Protein AF-A0A831LZK9-F1 (afdb_monomer)

Secondary structure (DSSP, 8-state):
---PPPPHHHHHHHHHHHHHHHHHHHHHHHHHHH-SS-TTTHHHIIIIIHHHHHHHHHHHHH--TTHHHHHHHHIIIIIHHHTT-TTHHHHHHHHHHHHHHHHHHHGGGGGSHHHHHHHHHHHHHHHHHHIIIIIHHHTT----HHHHHHHHHHHHHHHHHHHHHHHHHHHHHHHHHH-

Solvent-accessible surface area (backbone atoms only — not comparable to full-atom values): 9039 Å² total; per-residue (Å²): 132,85,82,75,79,84,49,74,67,48,54,51,52,40,49,53,41,22,52,52,44,27,56,52,47,46,53,27,52,54,50,54,78,67,45,86,82,38,92,75,58,48,62,42,48,45,68,30,24,54,52,30,23,45,52,30,16,43,42,44,37,65,68,53,77,51,47,39,33,55,30,23,46,45,32,20,73,49,31,25,47,77,62,75,40,50,65,48,29,62,41,25,50,52,46,7,51,52,48,26,48,43,38,66,74,46,43,81,45,30,80,36,74,68,34,31,33,54,48,19,40,54,45,25,48,51,52,51,46,33,43,59,72,43,40,31,48,77,70,73,47,84,78,62,70,65,57,56,64,62,44,46,63,54,36,26,64,36,13,31,58,14,21,54,51,7,37,54,52,6,46,52,54,36,53,65,75,74,108

Nearest PDB structures (foldseek):
  6w2v-assembly1_A  TM=3.067E-01  e=6.466E-01  synthetic construct
  8qae-assembly1_A  TM=2.324E-01  e=2.582E+00  synthetic construct

Mean predicted aligned error: 5.09 Å

Radius of gyration: 15.69 Å; Cα contacts (8 Å, |Δi|>4): 247; chains: 1; bounding box: 45×26×50 Å

Structure (mmCIF, N/CA/C/O backbone):
data_AF-A0A831LZK9-F1
#
_entry.id   AF-A0A831LZK9-F1
#
loop_
_atom_site.group_PDB
_atom_site.id
_atom_site.type_symbol
_atom_site.label_atom_id
_atom_site.label_alt_id
_atom_site.label_comp_id
_atom_site.label_asym_id
_atom_site.label_entity_id
_atom_site.label_seq_id
_atom_site.pdbx_PDB_ins_code
_atom_site.Cartn_x
_atom_site.Cartn_y
_atom_site.Cartn_z
_atom_site.occupancy
_atom_site.B_iso_or_equiv
_atom_site.auth_seq_id
_atom_site.auth_comp_id
_atom_site.auth_asym_id
_atom_site.auth_atom_id
_atom_site.pdbx_PDB_model_num
ATOM 1 N N . MET A 1 1 ? -23.034 5.393 4.121 1.00 53.03 1 MET A N 1
ATOM 2 C CA . MET A 1 1 ? -22.284 5.357 5.398 1.00 53.03 1 MET A CA 1
ATOM 3 C C . MET A 1 1 ? -21.962 6.796 5.771 1.00 53.03 1 MET A C 1
ATOM 5 O O . MET A 1 1 ? -21.343 7.460 4.954 1.00 53.03 1 MET A O 1
ATOM 9 N N . ARG A 1 2 ? -22.428 7.321 6.916 1.00 50.56 2 ARG A N 1
ATOM 10 C CA . ARG A 1 2 ? -21.969 8.642 7.390 1.00 50.56 2 ARG A CA 1
ATOM 11 C C . ARG A 1 2 ? -20.490 8.505 7.761 1.00 50.56 2 ARG A C 1
ATOM 13 O O . ARG A 1 2 ? -20.160 7.616 8.543 1.00 50.56 2 ARG A O 1
ATOM 20 N N . SER A 1 3 ? -19.614 9.317 7.170 1.00 59.78 3 SER A N 1
ATOM 21 C CA . SER A 1 3 ? -18.196 9.342 7.530 1.00 59.78 3 SER A CA 1
ATOM 22 C C . SER A 1 3 ? -18.076 9.839 8.966 1.00 59.78 3 SER A C 1
ATOM 24 O O . SER A 1 3 ? -18.358 11.002 9.252 1.00 59.78 3 SER A O 1
ATOM 26 N N . THR A 1 4 ? -17.706 8.958 9.891 1.00 75.75 4 THR A N 1
ATOM 27 C CA . THR A 1 4 ? -17.320 9.391 11.235 1.00 75.75 4 THR A CA 1
ATOM 28 C C . THR A 1 4 ? -16.063 10.249 11.117 1.00 75.75 4 THR A C 1
ATOM 30 O O . THR A 1 4 ? -15.129 9.802 10.442 1.00 75.75 4 THR A O 1
ATOM 33 N N . PRO A 1 5 ? -16.003 11.429 11.755 1.00 86.38 5 PRO A N 1
ATOM 34 C CA . PRO A 1 5 ? -14.810 12.262 11.709 1.00 86.38 5 PRO A CA 1
ATOM 35 C C . PRO A 1 5 ? -13.596 11.512 12.276 1.00 86.38 5 PRO A C 1
ATOM 37 O O . PRO A 1 5 ? -13.729 10.598 13.103 1.00 86.38 5 PRO A O 1
ATOM 40 N N . PHE A 1 6 ? -12.409 11.882 11.800 1.00 91.75 6 PHE A N 1
ATOM 41 C CA . PHE A 1 6 ? -11.151 11.411 12.372 1.00 91.75 6 PHE A CA 1
ATOM 42 C C . PHE A 1 6 ? -10.984 11.963 13.788 1.00 91.75 6 PHE A C 1
ATOM 44 O O . PHE A 1 6 ? -11.252 13.136 14.041 1.00 91.75 6 PHE A O 1
ATOM 51 N N . THR A 1 7 ? -10.558 11.105 14.708 1.00 92.75 7 THR A N 1
ATOM 52 C CA . THR A 1 7 ? -10.132 11.508 16.050 1.00 92.75 7 THR A CA 1
ATOM 53 C C . THR A 1 7 ? -8.639 11.827 16.039 1.00 92.75 7 THR A C 1
ATOM 55 O O . THR A 1 7 ? -7.912 11.418 15.132 1.00 92.75 7 THR A O 1
ATOM 58 N N . THR A 1 8 ? -8.151 12.503 17.079 1.00 91.81 8 THR A N 1
ATOM 59 C CA . THR A 1 8 ? -6.711 12.725 17.272 1.00 91.81 8 THR A CA 1
ATOM 60 C C . THR A 1 8 ? -5.934 11.406 17.273 1.00 91.81 8 THR A C 1
ATOM 62 O O . THR A 1 8 ? -4.890 11.309 16.634 1.00 91.81 8 THR A O 1
ATOM 65 N N . THR A 1 9 ? -6.473 10.368 17.921 1.00 90.88 9 THR A N 1
ATOM 66 C CA . THR A 1 9 ? -5.867 9.031 17.954 1.00 90.88 9 THR A CA 1
ATOM 67 C C . THR A 1 9 ? -5.720 8.443 16.556 1.00 90.88 9 THR A C 1
ATOM 69 O O . THR A 1 9 ? -4.663 7.908 16.236 1.00 90.88 9 THR A O 1
ATOM 72 N N . ASP A 1 10 ? -6.730 8.587 15.694 1.00 92.94 10 ASP A N 1
ATOM 73 C CA . ASP A 1 10 ? -6.635 8.084 14.322 1.00 92.94 10 ASP A CA 1
ATOM 74 C C . ASP A 1 10 ? -5.498 8.765 13.554 1.00 92.94 10 ASP A C 1
ATOM 76 O O . ASP A 1 10 ? -4.726 8.094 12.874 1.00 92.94 10 ASP A O 1
ATOM 80 N N . ILE A 1 11 ? -5.370 10.089 13.681 1.00 92.50 11 ILE A N 1
ATOM 81 C CA . ILE A 1 11 ? -4.314 10.856 13.008 1.00 92.50 11 ILE A CA 1
ATOM 82 C C . ILE A 1 11 ? -2.928 10.442 13.511 1.00 92.50 11 ILE A C 1
ATOM 84 O O . ILE A 1 11 ? -2.013 10.267 12.701 1.00 92.50 11 ILE A O 1
ATOM 88 N N . ILE A 1 12 ? -2.772 10.227 14.821 1.00 91.69 12 ILE A N 1
ATOM 89 C CA . ILE A 1 12 ? -1.521 9.728 15.412 1.00 91.69 12 ILE A CA 1
ATOM 90 C C . ILE A 1 12 ? -1.183 8.347 14.845 1.00 91.69 12 ILE A C 1
ATOM 92 O O . ILE A 1 12 ? -0.070 8.139 14.366 1.00 91.69 12 ILE A O 1
ATOM 96 N N . VAL A 1 13 ? -2.146 7.421 14.827 1.00 93.50 13 VAL A N 1
ATOM 97 C CA . VAL A 1 13 ? -1.947 6.059 14.310 1.00 93.50 13 VAL A CA 1
ATOM 98 C C . VAL A 1 13 ? -1.562 6.083 12.832 1.00 93.50 13 VAL A C 1
ATOM 100 O O . VAL A 1 13 ? -0.598 5.425 12.441 1.00 93.50 13 VAL A O 1
ATOM 103 N N . ILE A 1 14 ? -2.262 6.874 12.012 1.00 94.06 14 ILE A N 1
ATOM 104 C CA . ILE A 1 14 ? -1.927 7.039 10.591 1.00 94.06 14 ILE A CA 1
ATOM 105 C C . ILE A 1 14 ? -0.501 7.571 10.439 1.00 94.06 14 ILE A C 1
ATOM 107 O O . ILE A 1 14 ? 0.260 7.051 9.625 1.00 94.06 14 ILE A O 1
ATOM 111 N N . SER A 1 15 ? -0.117 8.557 11.251 1.00 90.06 15 SER A N 1
ATOM 112 C CA . SER A 1 15 ? 1.225 9.145 11.221 1.00 90.06 15 SER A CA 1
ATOM 113 C C . SER A 1 15 ? 2.309 8.145 11.634 1.00 90.06 15 SER A C 1
ATOM 115 O O . SER A 1 15 ? 3.363 8.106 11.003 1.00 90.06 15 SER A O 1
ATOM 117 N N . MET A 1 16 ? 2.048 7.289 12.630 1.00 90.12 16 MET A N 1
ATOM 118 C CA . MET A 1 16 ? 2.966 6.220 13.052 1.00 90.12 16 MET A CA 1
ATOM 119 C C . MET A 1 16 ? 3.153 5.150 11.972 1.00 90.12 16 MET A C 1
ATOM 121 O O . MET A 1 16 ? 4.271 4.707 11.717 1.00 90.12 16 MET A O 1
ATOM 125 N N . PHE A 1 17 ? 2.078 4.740 11.294 1.00 90.56 17 PHE A N 1
ATOM 126 C CA . PHE A 1 17 ? 2.214 3.854 10.134 1.00 90.56 17 PHE A CA 1
ATOM 127 C C . PHE A 1 17 ? 2.930 4.555 8.974 1.00 90.56 17 PHE A C 1
ATOM 129 O O . PHE A 1 17 ? 3.720 3.922 8.277 1.00 90.56 17 PHE A O 1
ATOM 136 N N . GLY A 1 18 ? 2.703 5.858 8.794 1.00 84.19 18 GLY A N 1
ATOM 137 C CA . GLY A 1 18 ? 3.411 6.684 7.819 1.00 84.19 18 GLY A CA 1
ATOM 138 C C . GLY A 1 18 ? 4.916 6.704 8.063 1.00 84.19 18 GLY A C 1
ATOM 139 O O . GLY A 1 18 ? 5.679 6.441 7.135 1.00 84.19 18 GLY A O 1
ATOM 140 N N . SER A 1 19 ? 5.350 6.929 9.305 1.00 81.75 19 SER A N 1
ATOM 141 C CA . SER A 1 19 ? 6.771 6.912 9.669 1.00 81.75 19 SER A CA 1
ATOM 142 C C . SER A 1 19 ? 7.396 5.524 9.529 1.00 81.75 19 SER A C 1
ATOM 144 O O . SER A 1 19 ? 8.502 5.402 9.003 1.00 81.75 19 SER A O 1
ATOM 146 N N . LEU A 1 20 ? 6.673 4.462 9.891 1.00 82.06 20 LEU A N 1
ATOM 147 C CA . LEU A 1 20 ? 7.124 3.090 9.656 1.00 82.06 20 LEU A CA 1
ATOM 148 C C . LEU A 1 20 ? 7.262 2.786 8.154 1.00 82.06 20 LEU A C 1
ATOM 150 O O . LEU A 1 20 ? 8.209 2.119 7.741 1.00 82.06 20 LEU A O 1
ATOM 154 N N . GLY A 1 21 ? 6.369 3.341 7.332 1.00 75.12 21 GLY A N 1
ATOM 155 C CA . GLY A 1 21 ? 6.468 3.316 5.874 1.00 75.12 21 GLY A CA 1
ATOM 156 C C . GLY A 1 21 ? 7.716 4.026 5.338 1.00 75.12 21 GLY A C 1
ATOM 157 O O . GLY A 1 21 ? 8.327 3.520 4.399 1.00 75.12 21 GLY A O 1
ATOM 158 N N . ILE A 1 22 ? 8.141 5.140 5.954 1.00 72.81 22 ILE A N 1
ATOM 159 C CA . ILE A 1 22 ? 9.404 5.826 5.614 1.00 72.81 22 ILE A CA 1
ATOM 160 C C . ILE A 1 22 ? 10.593 4.896 5.859 1.00 72.81 22 ILE A C 1
ATOM 162 O O . ILE A 1 22 ? 11.389 4.662 4.951 1.00 72.81 22 ILE A O 1
ATOM 166 N N . VAL A 1 23 ? 10.689 4.325 7.064 1.00 75.38 23 VAL A N 1
ATOM 167 C CA . VAL A 1 23 ? 11.799 3.435 7.446 1.00 75.38 23 VAL A CA 1
ATOM 168 C C . VAL A 1 23 ? 11.854 2.213 6.530 1.00 75.38 23 VAL A C 1
ATOM 170 O O . VAL A 1 23 ? 12.915 1.864 6.009 1.00 75.38 23 VAL A O 1
ATOM 173 N N . ALA A 1 24 ? 10.698 1.598 6.277 1.00 71.31 24 ALA A N 1
ATOM 174 C CA . ALA A 1 24 ? 10.577 0.463 5.376 1.00 71.31 24 ALA A CA 1
ATOM 175 C C . ALA A 1 24 ? 10.969 0.811 3.929 1.00 71.31 24 ALA A C 1
ATOM 177 O O . ALA A 1 24 ? 11.647 0.020 3.278 1.00 71.31 24 ALA A O 1
ATOM 178 N N . GLY A 1 25 ? 10.591 1.996 3.439 1.00 67.31 25 GLY A N 1
ATOM 179 C CA . GLY A 1 25 ? 10.958 2.477 2.105 1.00 67.31 25 GLY A CA 1
ATOM 180 C C . GLY A 1 25 ? 12.457 2.743 1.954 1.00 67.31 25 GLY A C 1
ATOM 181 O O . GLY A 1 25 ? 13.048 2.354 0.949 1.00 67.31 25 GLY A O 1
ATOM 182 N N . MET A 1 26 ? 13.098 3.330 2.970 1.00 70.44 26 MET A N 1
ATOM 183 C CA . MET A 1 26 ? 14.550 3.552 2.975 1.00 70.44 26 MET A CA 1
ATOM 184 C C . MET A 1 26 ? 15.328 2.232 2.979 1.00 70.44 26 MET A C 1
ATOM 186 O O . MET A 1 26 ? 16.234 2.052 2.166 1.00 70.44 26 MET A O 1
ATOM 190 N N . LEU A 1 27 ? 14.942 1.286 3.843 1.00 70.12 27 LEU A N 1
ATOM 191 C CA . LEU A 1 27 ? 15.490 -0.077 3.836 1.00 70.12 27 LEU A CA 1
ATOM 192 C C . LEU A 1 27 ? 15.267 -0.750 2.479 1.00 70.12 27 LEU A C 1
ATOM 194 O O . LEU A 1 27 ? 16.176 -1.385 1.951 1.00 70.12 27 LEU A O 1
ATOM 198 N N . GLY A 1 28 ? 14.083 -0.556 1.894 1.00 66.56 28 GLY A N 1
ATOM 199 C CA . GLY A 1 28 ? 13.729 -1.026 0.562 1.00 66.56 28 GLY A CA 1
ATOM 200 C C . GLY A 1 28 ? 14.713 -0.558 -0.507 1.00 66.56 28 GLY A C 1
ATOM 201 O O . GLY A 1 28 ? 15.273 -1.378 -1.228 1.00 66.56 28 GLY A O 1
ATOM 202 N N . ASN A 1 29 ? 14.985 0.746 -0.564 1.00 66.44 29 ASN A N 1
ATOM 203 C CA . ASN A 1 29 ? 15.915 1.320 -1.538 1.00 66.44 29 ASN A CA 1
ATOM 204 C C . ASN A 1 29 ? 17.366 0.868 -1.318 1.00 66.44 29 ASN A C 1
ATOM 206 O O . ASN A 1 29 ? 18.065 0.599 -2.294 1.00 66.44 29 ASN A O 1
ATOM 210 N N . ILE A 1 30 ? 17.809 0.723 -0.064 1.00 67.44 30 ILE A N 1
ATOM 211 C CA . ILE A 1 30 ? 19.146 0.190 0.252 1.00 67.44 30 ILE A CA 1
ATOM 212 C C . ILE A 1 30 ? 19.274 -1.253 -0.249 1.00 67.44 30 ILE A C 1
ATOM 214 O O . ILE A 1 30 ? 20.244 -1.597 -0.924 1.00 67.44 30 ILE A O 1
ATOM 218 N N . LEU A 1 31 ? 18.276 -2.093 0.039 1.00 65.62 31 LEU A N 1
ATOM 219 C CA . LEU A 1 31 ? 18.253 -3.485 -0.408 1.00 65.62 31 LEU A CA 1
ATOM 220 C C . LEU A 1 31 ? 18.126 -3.593 -1.931 1.00 65.62 31 LEU A C 1
ATOM 222 O O . LEU A 1 31 ? 18.750 -4.472 -2.519 1.00 65.62 31 LEU A O 1
ATOM 226 N N . HIS A 1 32 ? 17.381 -2.690 -2.576 1.00 63.25 32 HIS A N 1
ATOM 227 C CA . HIS A 1 32 ? 17.279 -2.630 -4.033 1.00 63.25 32 HIS A CA 1
ATOM 228 C C . HIS A 1 32 ? 18.638 -2.310 -4.667 1.00 63.25 32 HIS A C 1
ATOM 230 O O . HIS A 1 32 ? 19.091 -3.057 -5.534 1.00 63.25 32 HIS A O 1
ATOM 236 N N . GLY A 1 33 ? 19.328 -1.278 -4.166 1.00 61.16 33 GLY A N 1
ATOM 237 C CA . GLY A 1 33 ? 20.671 -0.901 -4.618 1.00 61.16 33 GLY A CA 1
ATOM 238 C C . GLY A 1 33 ? 21.739 -1.969 -4.354 1.00 61.16 33 GLY A C 1
ATOM 239 O O . GLY A 1 33 ? 22.709 -2.058 -5.100 1.00 61.16 33 GLY A O 1
ATOM 240 N N . ALA A 1 34 ? 21.544 -2.817 -3.339 1.00 58.50 34 ALA A N 1
ATOM 241 C CA . ALA A 1 34 ? 22.410 -3.963 -3.049 1.00 58.50 34 ALA A CA 1
ATOM 242 C C . ALA A 1 34 ? 22.038 -5.235 -3.840 1.00 58.50 34 ALA A C 1
ATOM 244 O O . ALA A 1 34 ? 22.825 -6.183 -3.911 1.00 58.50 34 ALA A O 1
ATOM 245 N N . SER A 1 35 ? 20.841 -5.292 -4.435 1.00 53.16 35 SER A N 1
ATOM 246 C CA . SER A 1 35 ? 20.324 -6.497 -5.086 1.00 53.16 35 SER A CA 1
ATOM 247 C C . SER A 1 35 ? 20.815 -6.649 -6.531 1.00 53.16 35 SER A C 1
ATOM 249 O O . SER A 1 35 ? 20.068 -6.497 -7.488 1.00 53.16 35 SER A O 1
ATOM 251 N N . MET A 1 36 ? 22.063 -7.091 -6.698 1.00 51.94 36 MET A N 1
ATOM 252 C CA . MET A 1 36 ? 22.520 -7.742 -7.945 1.00 51.94 36 MET A CA 1
ATOM 253 C C . MET A 1 36 ? 21.856 -9.123 -8.162 1.00 51.94 36 MET A C 1
ATOM 255 O O . MET A 1 36 ? 22.032 -9.749 -9.201 1.00 51.94 36 MET A O 1
ATOM 259 N N . ILE A 1 37 ? 21.122 -9.631 -7.162 1.00 46.38 37 ILE A N 1
ATOM 260 C CA . ILE A 1 37 ? 20.823 -11.063 -7.003 1.00 46.38 37 ILE A CA 1
ATOM 261 C C . ILE A 1 37 ? 19.409 -11.448 -7.468 1.00 46.38 37 ILE A C 1
ATOM 263 O O . ILE A 1 37 ? 19.167 -12.621 -7.740 1.00 46.38 37 ILE A O 1
ATOM 267 N N . VAL A 1 38 ? 18.464 -10.508 -7.625 1.00 48.03 38 VAL A N 1
ATOM 268 C CA . VAL A 1 38 ? 17.103 -10.864 -8.074 1.00 48.03 38 VAL A CA 1
ATOM 269 C C . VAL A 1 38 ? 16.465 -9.767 -8.945 1.00 48.03 38 VAL A C 1
ATOM 271 O O . VAL A 1 38 ? 15.531 -9.096 -8.499 1.00 48.03 38 VAL A O 1
ATOM 274 N N . PRO A 1 39 ? 16.926 -9.586 -10.199 1.00 51.03 39 PRO A N 1
ATOM 275 C CA . PRO A 1 39 ? 16.524 -8.47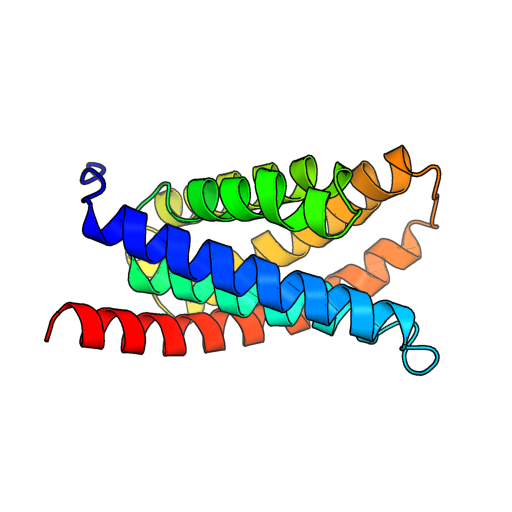4 -11.071 1.00 51.03 39 PRO A CA 1
ATOM 276 C C . PRO A 1 39 ? 15.020 -8.414 -11.385 1.00 51.03 39 PRO A C 1
ATOM 278 O O . PRO A 1 39 ? 14.528 -7.370 -11.797 1.00 51.03 39 PRO A O 1
ATOM 281 N N . PHE A 1 40 ? 14.275 -9.502 -11.154 1.00 54.62 40 PHE A N 1
ATOM 282 C CA . PHE A 1 40 ? 12.836 -9.561 -11.417 1.00 54.62 40 PHE A CA 1
ATOM 283 C C . PHE A 1 40 ? 11.965 -9.634 -10.157 1.00 54.62 40 PHE A C 1
ATOM 285 O O . PHE A 1 40 ? 10.948 -8.966 -10.117 1.00 54.62 40 PHE A O 1
ATOM 292 N N . ILE A 1 41 ? 12.328 -10.389 -9.111 1.00 56.75 41 ILE A N 1
ATOM 293 C CA . ILE A 1 41 ? 11.474 -10.563 -7.911 1.00 56.75 41 ILE A CA 1
ATOM 294 C C . ILE A 1 41 ? 11.780 -9.534 -6.810 1.00 56.75 41 ILE A C 1
ATOM 296 O O . ILE A 1 41 ? 10.869 -9.120 -6.091 1.00 56.75 41 ILE A O 1
ATOM 300 N N . GLY A 1 42 ? 13.034 -9.081 -6.695 1.00 57.66 42 GLY A N 1
ATOM 301 C CA . GLY A 1 42 ? 13.463 -8.115 -5.676 1.00 57.66 42 GLY A CA 1
ATOM 302 C C . GLY A 1 42 ? 12.616 -6.835 -5.653 1.00 57.66 42 GLY A C 1
ATOM 303 O O . GLY A 1 42 ? 12.100 -6.484 -4.590 1.00 57.66 42 GLY A O 1
ATOM 304 N N . PRO A 1 43 ? 12.364 -6.189 -6.808 1.00 67.06 43 PRO A N 1
ATOM 305 C CA . PRO A 1 43 ? 11.506 -5.009 -6.873 1.00 67.06 43 PRO A CA 1
ATOM 306 C C . PRO A 1 43 ? 10.080 -5.250 -6.349 1.00 67.06 43 PRO A C 1
ATOM 308 O O . PRO A 1 43 ? 9.540 -4.402 -5.644 1.00 67.06 43 PRO A O 1
ATOM 311 N N . PHE A 1 44 ? 9.470 -6.413 -6.606 1.00 65.69 44 PHE A N 1
ATOM 312 C CA . PHE A 1 44 ? 8.111 -6.707 -6.124 1.00 65.69 44 PHE A CA 1
ATOM 313 C C . PHE A 1 44 ? 8.053 -6.908 -4.605 1.00 65.69 44 PHE A C 1
ATOM 315 O O . PHE A 1 44 ? 7.113 -6.462 -3.946 1.00 65.69 44 PHE A O 1
ATOM 322 N N . VAL A 1 45 ? 9.069 -7.532 -4.008 1.00 64.06 45 VAL A N 1
ATOM 323 C CA . VAL A 1 45 ? 9.136 -7.678 -2.544 1.00 64.06 45 VAL A CA 1
ATOM 324 C C . VAL A 1 45 ? 9.294 -6.309 -1.874 1.00 64.06 45 VAL A C 1
ATOM 326 O O . VAL A 1 45 ? 8.588 -5.998 -0.912 1.00 64.06 45 VAL A O 1
ATOM 329 N N . LEU A 1 46 ? 10.181 -5.469 -2.406 1.00 71.19 46 LEU A N 1
ATOM 330 C CA . LEU A 1 46 ? 10.546 -4.195 -1.784 1.00 71.19 46 LEU A CA 1
ATOM 331 C C . LEU A 1 46 ? 9.496 -3.102 -2.010 1.00 71.19 46 LEU A C 1
ATOM 333 O O . LEU A 1 46 ? 9.248 -2.304 -1.108 1.00 71.19 46 LEU A O 1
ATOM 337 N N . HIS A 1 47 ? 8.838 -3.086 -3.171 1.00 74.44 47 HIS A N 1
ATOM 338 C CA . HIS A 1 47 ? 7.894 -2.024 -3.535 1.00 74.44 47 HIS A CA 1
ATOM 339 C C . HIS A 1 47 ? 6.420 -2.414 -3.387 1.00 74.44 47 HIS A C 1
ATOM 341 O O . HIS A 1 47 ? 5.564 -1.529 -3.382 1.00 74.44 47 HIS A O 1
ATOM 347 N N . THR A 1 48 ? 6.115 -3.701 -3.192 1.00 84.19 48 THR A N 1
ATOM 348 C CA . THR A 1 48 ? 4.725 -4.176 -3.084 1.00 84.19 48 THR A CA 1
ATOM 349 C C . THR A 1 48 ? 4.470 -4.927 -1.792 1.00 84.19 48 THR A C 1
ATOM 351 O O . THR A 1 48 ? 3.546 -4.572 -1.060 1.00 84.19 48 THR A O 1
ATOM 354 N N . LEU A 1 49 ? 5.289 -5.925 -1.450 1.00 85.12 49 LEU A N 1
ATOM 355 C CA . LEU A 1 49 ? 5.032 -6.716 -0.246 1.00 85.12 49 LEU A CA 1
ATOM 356 C C . LEU A 1 49 ? 5.138 -5.854 1.023 1.00 85.12 49 LEU A C 1
ATOM 358 O O . LEU A 1 49 ? 4.174 -5.745 1.780 1.00 85.12 49 LEU A O 1
ATOM 362 N N . ILE A 1 50 ? 6.287 -5.208 1.243 1.00 85.06 50 ILE A N 1
ATOM 363 C CA . ILE A 1 50 ? 6.526 -4.431 2.470 1.00 85.06 50 ILE A CA 1
ATOM 364 C C . ILE A 1 50 ? 5.588 -3.211 2.561 1.00 85.06 50 ILE A C 1
ATOM 366 O O . ILE A 1 50 ? 4.892 -3.085 3.574 1.00 85.06 50 ILE A O 1
ATOM 370 N N . PRO A 1 51 ? 5.472 -2.344 1.532 1.00 86.69 51 PRO A N 1
ATOM 371 C CA . PRO A 1 51 ? 4.565 -1.197 1.595 1.00 86.69 51 PRO A CA 1
ATOM 372 C C . PRO A 1 51 ? 3.098 -1.613 1.731 1.00 86.69 51 PRO A C 1
ATOM 374 O O . PRO A 1 51 ? 2.347 -0.977 2.471 1.00 86.69 51 PRO A O 1
ATOM 377 N N . GLY A 1 52 ? 2.699 -2.711 1.078 1.00 90.94 52 GLY A N 1
ATOM 378 C CA . GLY A 1 52 ? 1.356 -3.271 1.196 1.00 90.94 52 GLY A CA 1
ATOM 379 C C . GLY A 1 52 ? 1.029 -3.683 2.632 1.00 90.94 52 GLY A C 1
ATOM 380 O O . GLY A 1 52 ? -0.042 -3.341 3.132 1.00 90.94 52 GLY A O 1
ATOM 381 N N . ILE A 1 53 ? 1.959 -4.339 3.338 1.00 93.06 53 ILE A N 1
ATOM 382 C CA . ILE A 1 53 ? 1.760 -4.716 4.748 1.00 93.06 53 ILE A CA 1
ATOM 383 C C . ILE A 1 53 ? 1.471 -3.477 5.596 1.00 93.06 53 ILE A C 1
ATOM 385 O O . ILE A 1 53 ? 0.497 -3.475 6.351 1.00 93.06 53 ILE A O 1
ATOM 389 N N . VAL A 1 54 ? 2.278 -2.421 5.462 1.00 92.62 54 VAL A N 1
ATOM 390 C CA . VAL A 1 54 ? 2.117 -1.177 6.236 1.00 92.62 54 VAL A CA 1
ATOM 391 C C . VAL A 1 54 ? 0.776 -0.510 5.925 1.00 92.62 54 VAL A C 1
ATOM 393 O O . VAL A 1 54 ? 0.009 -0.188 6.836 1.00 92.62 54 VAL A O 1
ATOM 396 N N . LEU A 1 55 ? 0.458 -0.373 4.637 1.00 94.50 55 LEU A N 1
ATOM 397 C CA . LEU A 1 55 ? -0.764 0.259 4.146 1.00 94.50 55 LEU A CA 1
ATOM 398 C C . LEU A 1 55 ? -2.025 -0.451 4.644 1.00 94.50 55 LEU A C 1
ATOM 400 O O . LEU A 1 55 ? -2.894 0.167 5.266 1.00 94.50 55 LEU A O 1
ATOM 404 N N . PHE A 1 56 ? -2.113 -1.764 4.431 1.00 96.69 56 PHE A N 1
ATOM 405 C CA . PHE A 1 56 ? -3.280 -2.538 4.846 1.00 96.69 56 PHE A CA 1
ATOM 406 C C . PHE A 1 56 ? -3.360 -2.720 6.367 1.00 96.69 56 PHE A C 1
ATOM 408 O O . PHE A 1 56 ? -4.470 -2.808 6.893 1.00 96.69 56 PHE A O 1
ATOM 415 N N .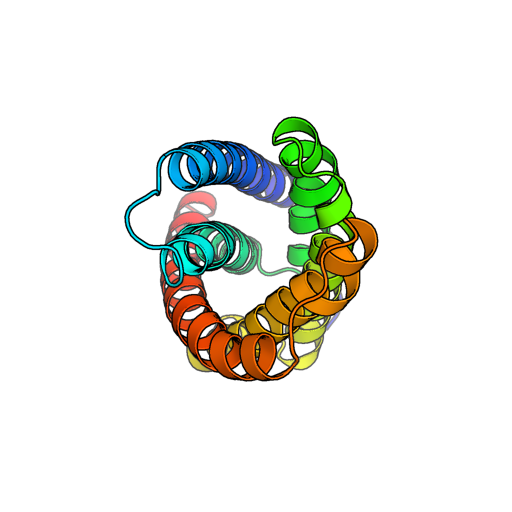 SER A 1 57 ? -2.231 -2.689 7.088 1.00 96.44 57 SER A N 1
ATOM 416 C CA . SER A 1 57 ? -2.234 -2.626 8.559 1.00 96.44 57 SER A CA 1
ATOM 417 C C . SER A 1 57 ? -2.885 -1.346 9.061 1.00 96.44 57 SER A C 1
ATOM 419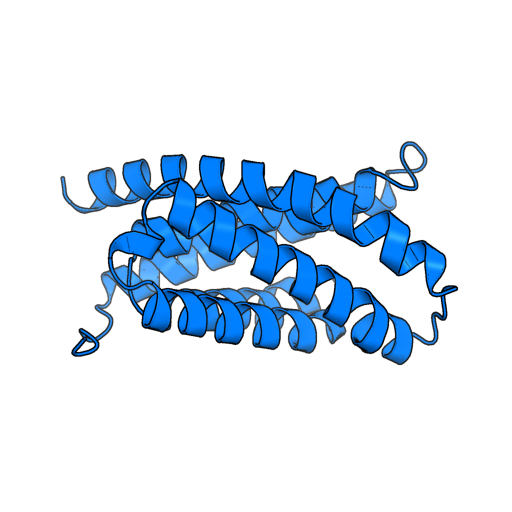 O O . SER A 1 57 ? -3.771 -1.408 9.915 1.00 96.44 57 SER A O 1
ATOM 421 N N . CYS A 1 58 ? -2.519 -0.194 8.499 1.00 96.19 58 CYS A N 1
ATOM 422 C CA . CYS A 1 58 ? -3.114 1.087 8.871 1.00 96.19 58 CYS A CA 1
ATOM 423 C C . CYS A 1 58 ? -4.624 1.116 8.584 1.00 96.19 58 CYS A C 1
ATOM 425 O O . CYS A 1 58 ? -5.426 1.399 9.478 1.00 96.19 58 CYS A O 1
ATOM 427 N N . ILE A 1 59 ? -5.031 0.711 7.373 1.00 96.19 59 ILE A N 1
ATOM 428 C CA . ILE A 1 59 ? -6.448 0.639 6.970 1.00 96.19 59 ILE A CA 1
ATOM 429 C C . ILE A 1 59 ? -7.251 -0.284 7.897 1.00 96.19 59 ILE A C 1
ATOM 431 O O . ILE A 1 59 ? -8.389 0.031 8.262 1.00 96.19 59 ILE A O 1
ATOM 435 N N . ALA A 1 60 ? -6.6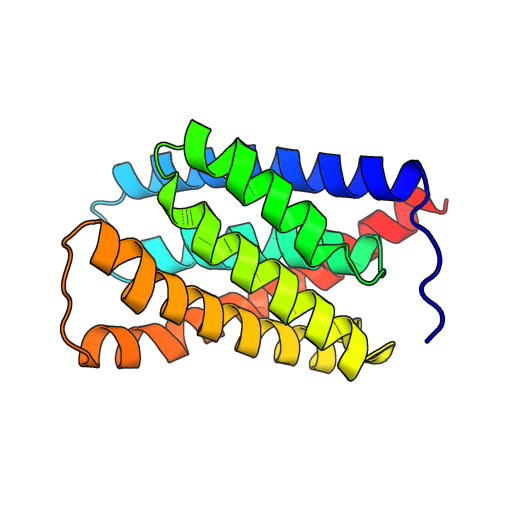79 -1.425 8.289 1.00 95.69 60 ALA A N 1
ATOM 436 C CA . ALA A 1 60 ? -7.327 -2.376 9.187 1.00 95.69 60 ALA A CA 1
ATOM 437 C C . ALA A 1 60 ? -7.368 -1.916 10.652 1.00 95.69 60 ALA A C 1
ATOM 439 O O . ALA A 1 60 ? -8.260 -2.360 11.383 1.00 95.69 60 ALA A O 1
ATOM 440 N N . THR A 1 61 ? -6.446 -1.034 11.050 1.00 96.00 61 THR A N 1
ATOM 441 C CA . THR A 1 61 ? -6.384 -0.447 12.394 1.00 96.00 61 THR A CA 1
ATOM 442 C C . THR A 1 61 ? -7.417 0.666 12.555 1.00 96.00 61 THR A C 1
ATOM 444 O O . THR A 1 61 ? -8.245 0.610 13.459 1.00 96.00 61 THR A O 1
ATOM 447 N N . VAL A 1 62 ? -7.404 1.648 11.647 1.00 95.06 62 VAL A N 1
ATOM 448 C CA . VAL A 1 62 ? -8.214 2.876 11.762 1.00 95.06 62 VAL A CA 1
ATOM 449 C C . VAL A 1 62 ? -9.643 2.670 11.261 1.00 95.06 62 VAL A C 1
ATOM 451 O O . VAL A 1 62 ? -10.594 3.185 11.843 1.00 95.06 62 VAL A O 1
ATOM 454 N N . ARG A 1 63 ? -9.812 1.882 10.191 1.00 93.81 63 ARG A N 1
ATOM 455 C CA . ARG A 1 63 ? -11.116 1.512 9.615 1.00 93.81 63 ARG A CA 1
ATOM 456 C C . ARG A 1 63 ? -12.028 2.689 9.243 1.00 93.81 63 ARG A C 1
ATOM 458 O O . ARG A 1 63 ? -13.249 2.601 9.388 1.00 93.81 63 ARG A O 1
ATOM 465 N N . LYS A 1 64 ? -11.454 3.772 8.717 1.00 93.62 64 LYS A N 1
ATOM 466 C CA . LYS A 1 64 ? -12.197 4.942 8.227 1.00 93.62 64 LYS A CA 1
ATOM 467 C C . LYS A 1 64 ? -11.864 5.230 6.766 1.00 93.62 64 LYS A C 1
ATOM 469 O O . LYS A 1 64 ? -10.789 4.900 6.278 1.00 93.62 64 LYS A O 1
ATOM 474 N N . VAL A 1 65 ? -12.819 5.835 6.066 1.00 94.00 65 VAL A N 1
ATOM 475 C CA . VAL A 1 65 ? -12.582 6.390 4.727 1.00 94.00 65 VAL A CA 1
ATOM 476 C C . VAL A 1 65 ? -11.682 7.612 4.880 1.00 94.00 65 VAL A C 1
ATOM 478 O O . VAL A 1 65 ? -11.904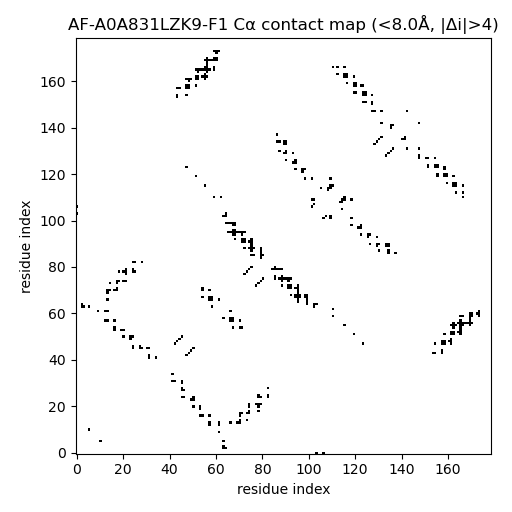 8.421 5.780 1.00 94.00 65 VAL A O 1
ATOM 481 N N . GLY A 1 66 ? -10.680 7.739 4.020 1.00 92.75 66 GLY A N 1
ATOM 482 C CA . GLY A 1 66 ? -9.648 8.774 4.090 1.00 92.75 66 GLY A CA 1
ATOM 483 C C . GLY A 1 66 ? -8.342 8.252 4.690 1.00 92.75 66 GLY A C 1
ATOM 484 O O . GLY A 1 66 ? -7.303 8.888 4.538 1.00 92.75 66 GLY A O 1
ATOM 485 N N . THR A 1 67 ? -8.365 7.093 5.365 1.00 94.94 67 THR A N 1
ATOM 486 C CA . THR A 1 67 ? -7.171 6.516 5.995 1.00 94.94 67 THR A CA 1
ATOM 487 C C . THR A 1 67 ? -6.109 6.192 4.952 1.00 94.94 67 THR A C 1
ATOM 489 O O . THR A 1 67 ? -4.936 6.495 5.171 1.00 94.94 67 THR A O 1
ATOM 492 N N . ALA A 1 68 ? -6.508 5.594 3.823 1.00 95.19 68 ALA A N 1
ATOM 493 C CA . ALA A 1 68 ? -5.559 5.226 2.781 1.00 95.19 68 ALA A CA 1
ATOM 494 C C . ALA A 1 68 ? -4.961 6.477 2.129 1.00 95.19 68 ALA A C 1
ATOM 496 O O . ALA A 1 68 ? -3.743 6.563 1.991 1.00 95.19 68 ALA A O 1
ATOM 497 N N . THR A 1 69 ? -5.791 7.472 1.804 1.00 95.38 69 THR A N 1
ATOM 498 C CA . THR A 1 69 ? -5.338 8.737 1.210 1.00 95.38 69 THR A CA 1
ATOM 499 C C . THR A 1 69 ? -4.373 9.478 2.120 1.00 95.38 69 THR A C 1
ATOM 501 O O . THR A 1 69 ? -3.290 9.832 1.668 1.00 95.38 69 THR A O 1
ATOM 504 N N . ILE A 1 70 ? -4.703 9.675 3.401 1.00 94.06 70 ILE A N 1
ATOM 505 C CA . ILE A 1 70 ? -3.820 10.404 4.325 1.00 94.06 70 ILE A CA 1
ATOM 506 C C . ILE A 1 70 ? -2.485 9.669 4.479 1.00 94.06 70 ILE A C 1
ATOM 508 O O . ILE A 1 70 ? -1.431 10.295 4.370 1.00 94.06 70 ILE A O 1
ATOM 512 N N . LEU A 1 71 ? -2.509 8.345 4.676 1.00 94.25 71 LEU A N 1
ATOM 513 C CA . LEU A 1 71 ? -1.276 7.565 4.784 1.00 94.25 71 LEU A CA 1
ATOM 514 C C . LEU A 1 71 ? -0.428 7.685 3.514 1.00 94.25 71 LEU A C 1
ATOM 516 O O . LEU A 1 71 ? 0.764 7.976 3.592 1.00 94.25 71 LEU A O 1
ATOM 520 N N . CYS A 1 72 ? -1.038 7.489 2.346 1.00 92.69 72 CYS A N 1
ATOM 521 C CA . CYS A 1 72 ? -0.331 7.581 1.079 1.00 92.69 72 CYS A CA 1
ATOM 522 C C . CYS A 1 72 ? 0.195 8.993 0.808 1.00 92.69 72 CYS A C 1
ATOM 524 O O . CYS A 1 72 ? 1.278 9.115 0.248 1.00 92.69 72 CYS A O 1
ATOM 526 N N . LEU A 1 73 ? -0.498 10.050 1.239 1.00 91.38 73 LEU A N 1
ATOM 527 C CA . LEU A 1 73 ? 0.014 11.418 1.157 1.00 91.38 73 LEU A CA 1
ATOM 528 C C . LEU A 1 73 ? 1.256 11.600 2.028 1.00 91.38 73 LEU A C 1
ATOM 530 O O . LEU A 1 73 ? 2.242 12.140 1.541 1.00 91.38 73 LEU A O 1
ATOM 534 N N . ILE A 1 74 ? 1.262 11.096 3.266 1.00 88.94 74 ILE A N 1
ATOM 535 C CA . ILE A 1 74 ? 2.461 11.126 4.122 1.00 88.94 74 ILE A CA 1
ATOM 536 C C . ILE A 1 74 ? 3.611 10.376 3.439 1.00 88.94 74 ILE A C 1
ATOM 538 O O . ILE A 1 74 ? 4.725 10.890 3.343 1.00 88.94 74 ILE A O 1
ATOM 542 N N . THR A 1 75 ? 3.353 9.180 2.908 1.00 86.38 75 THR A N 1
ATOM 543 C CA . THR A 1 75 ? 4.393 8.404 2.221 1.00 86.38 75 THR A CA 1
ATOM 544 C C . THR A 1 75 ? 4.883 9.104 0.945 1.00 86.38 75 THR A C 1
ATOM 546 O O . THR A 1 75 ? 6.086 9.223 0.733 1.00 86.38 75 THR A O 1
ATOM 549 N N . GLY A 1 76 ? 3.982 9.620 0.112 1.00 85.69 76 GLY A N 1
ATOM 550 C CA . GLY A 1 76 ? 4.314 10.260 -1.161 1.00 85.69 76 GLY A CA 1
ATOM 551 C C . GLY A 1 76 ? 4.972 11.635 -1.022 1.00 85.69 76 GLY A C 1
ATOM 552 O O . GLY A 1 76 ? 5.864 11.945 -1.802 1.00 85.69 76 GLY A O 1
ATOM 553 N N . LEU A 1 77 ? 4.564 12.445 -0.038 1.00 86.81 77 LEU A N 1
ATOM 554 C CA . LEU A 1 77 ? 5.085 13.804 0.177 1.00 86.81 77 LEU A CA 1
ATOM 555 C C . LEU A 1 77 ? 6.323 13.847 1.074 1.00 86.81 77 LEU A C 1
ATOM 557 O O . LEU A 1 77 ? 7.089 14.801 0.987 1.00 86.81 77 LEU A O 1
ATOM 561 N N . VAL A 1 78 ? 6.518 12.847 1.939 1.00 84.25 78 VAL A N 1
ATOM 562 C CA . VAL A 1 78 ? 7.624 12.841 2.909 1.00 84.25 78 VAL A CA 1
ATOM 563 C C . VAL A 1 78 ? 8.596 11.703 2.626 1.00 84.25 78 VAL A C 1
ATOM 565 O O . VAL A 1 78 ? 9.772 11.954 2.381 1.00 84.25 78 VAL A O 1
ATOM 568 N N . ALA A 1 79 ? 8.123 10.452 2.610 1.00 77.44 79 ALA A N 1
ATOM 569 C CA . ALA A 1 79 ? 9.007 9.290 2.467 1.00 77.44 79 ALA A CA 1
ATOM 570 C C . ALA A 1 79 ? 9.729 9.265 1.120 1.00 77.44 79 ALA A C 1
ATOM 572 O O . ALA A 1 79 ? 10.942 9.080 1.060 1.00 77.44 79 ALA A O 1
ATOM 573 N N . MET A 1 80 ? 8.972 9.438 0.037 1.00 80.75 80 MET A N 1
ATOM 574 C CA . MET A 1 80 ? 9.489 9.270 -1.318 1.00 80.75 80 MET A CA 1
ATOM 575 C C . MET A 1 80 ? 10.534 10.327 -1.697 1.00 80.75 80 MET A C 1
ATOM 577 O O . MET A 1 80 ? 11.574 9.938 -2.230 1.00 80.75 80 MET A O 1
ATOM 581 N N . PRO A 1 81 ? 10.353 11.628 -1.386 1.00 82.62 81 PRO A N 1
ATOM 582 C CA . PRO A 1 81 ? 11.409 12.618 -1.587 1.00 82.62 81 PRO A CA 1
ATOM 583 C C . PRO A 1 81 ? 12.677 12.314 -0.784 1.00 82.62 81 PRO A C 1
ATOM 585 O O . PRO A 1 81 ? 13.768 12.373 -1.344 1.00 82.62 81 PRO A O 1
ATOM 588 N N . LEU A 1 82 ? 12.547 11.917 0.490 1.00 79.94 82 LEU A N 1
ATOM 589 C CA . LEU A 1 82 ? 13.697 11.544 1.330 1.00 79.94 82 LEU A CA 1
ATOM 590 C C . LEU A 1 82 ? 14.441 10.312 0.798 1.00 79.94 82 LEU A C 1
ATOM 592 O O . LEU A 1 82 ? 15.652 10.200 0.962 1.00 79.94 82 LEU A O 1
ATOM 596 N N . ALA A 1 83 ? 13.725 9.405 0.136 1.00 72.75 83 ALA A N 1
ATOM 597 C CA . ALA A 1 83 ? 14.283 8.212 -0.488 1.00 72.75 83 ALA A CA 1
ATOM 598 C C . ALA A 1 83 ? 14.837 8.459 -1.910 1.00 72.75 83 ALA A C 1
ATOM 600 O O . ALA A 1 83 ? 15.248 7.503 -2.570 1.00 72.75 83 ALA A O 1
ATOM 601 N N . GLY A 1 84 ? 14.835 9.709 -2.398 1.00 77.69 84 GLY A N 1
ATOM 602 C CA . GLY A 1 84 ? 15.325 10.077 -3.732 1.00 77.69 84 GLY A CA 1
ATOM 603 C C . GLY A 1 84 ? 14.374 9.726 -4.883 1.00 77.69 84 GLY A C 1
ATOM 604 O O . GLY A 1 84 ? 14.786 9.724 -6.040 1.00 77.69 84 GLY A O 1
ATOM 605 N N . ALA A 1 85 ? 13.103 9.436 -4.591 1.00 79.31 85 ALA A N 1
ATOM 606 C CA . ALA A 1 85 ? 12.112 8.957 -5.557 1.00 79.31 85 ALA A CA 1
ATOM 607 C C . ALA A 1 85 ? 10.844 9.846 -5.624 1.00 79.31 85 ALA A C 1
ATOM 609 O O . ALA A 1 85 ? 9.726 9.331 -5.557 1.00 79.31 85 ALA A O 1
ATOM 610 N N . PRO A 1 86 ? 10.955 11.182 -5.779 1.00 85.12 86 PRO A N 1
ATOM 611 C CA . PRO A 1 86 ? 9.828 12.112 -5.617 1.00 85.12 86 PRO A CA 1
ATOM 612 C C . PRO A 1 86 ? 8.668 11.878 -6.600 1.00 85.12 86 PRO A C 1
ATOM 614 O O . PRO A 1 86 ? 7.518 12.145 -6.265 1.00 85.12 86 PRO A O 1
ATOM 617 N N . LEU A 1 87 ? 8.936 11.326 -7.790 1.00 87.19 87 LEU A N 1
ATOM 618 C CA . LEU A 1 87 ? 7.908 11.032 -8.799 1.00 87.19 87 LEU A CA 1
ATOM 619 C C . LEU A 1 87 ? 6.888 9.978 -8.345 1.00 87.19 87 LEU A C 1
ATOM 621 O O . LEU A 1 87 ? 5.779 9.927 -8.875 1.00 87.19 87 LEU A O 1
ATOM 625 N N . PHE A 1 88 ? 7.207 9.173 -7.327 1.00 85.56 88 PHE A N 1
ATOM 626 C CA . PHE A 1 88 ? 6.252 8.220 -6.764 1.00 85.56 88 PHE A CA 1
ATOM 627 C C . PHE A 1 88 ? 5.053 8.901 -6.093 1.00 85.56 88 PHE A C 1
ATOM 629 O O . PHE A 1 88 ? 4.051 8.233 -5.850 1.00 85.56 88 PHE A O 1
ATOM 636 N N . ILE A 1 89 ? 5.083 10.216 -5.845 1.00 89.12 89 ILE A N 1
ATOM 637 C CA . ILE A 1 89 ? 3.921 10.947 -5.327 1.00 89.12 89 ILE A CA 1
ATOM 638 C C . ILE A 1 89 ? 2.647 10.696 -6.152 1.00 89.12 89 ILE A C 1
ATOM 640 O O . ILE A 1 89 ? 1.584 10.477 -5.573 1.00 89.12 89 ILE A O 1
ATOM 644 N N . PHE A 1 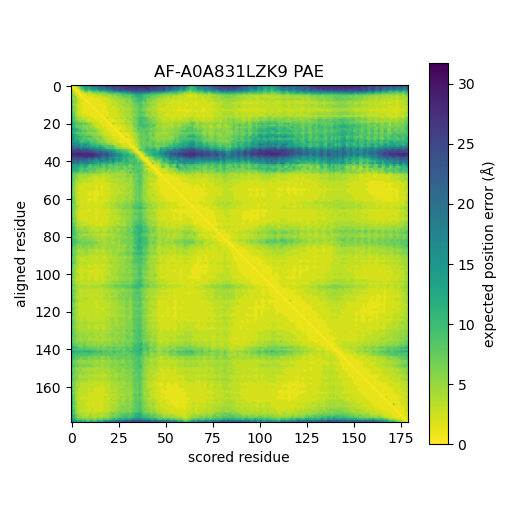90 ? 2.753 10.635 -7.486 1.00 88.31 90 PHE A N 1
ATOM 645 C CA . PHE A 1 90 ? 1.612 10.365 -8.368 1.00 88.31 90 PHE A CA 1
ATOM 646 C C . PHE A 1 90 ? 1.003 8.994 -8.086 1.00 88.31 90 PHE A C 1
ATOM 648 O O . PHE A 1 90 ? -0.210 8.860 -7.924 1.00 88.31 90 PHE A O 1
ATOM 655 N N . SER A 1 91 ? 1.869 7.990 -7.970 1.00 90.19 91 SER A N 1
ATOM 656 C CA . SER A 1 91 ? 1.507 6.633 -7.592 1.00 90.19 91 SER A CA 1
ATOM 657 C C . SER A 1 91 ? 0.778 6.609 -6.247 1.00 90.19 91 SER A C 1
ATOM 659 O O . SER A 1 91 ? -0.350 6.134 -6.171 1.00 90.19 91 SER A O 1
ATOM 661 N N . TYR A 1 92 ? 1.355 7.202 -5.201 1.00 90.56 92 TYR A N 1
ATOM 662 C CA . TYR A 1 92 ? 0.747 7.200 -3.868 1.00 90.56 92 TYR A CA 1
ATOM 663 C C . TYR A 1 92 ? -0.612 7.912 -3.816 1.00 90.56 92 TYR A C 1
ATOM 665 O O . TYR A 1 92 ? -1.529 7.406 -3.167 1.00 90.56 92 TYR A O 1
ATOM 673 N N . ILE A 1 93 ? -0.793 9.022 -4.538 1.00 92.44 93 ILE A N 1
ATOM 674 C CA . ILE A 1 93 ? -2.106 9.681 -4.648 1.00 92.44 93 ILE A CA 1
ATOM 675 C C . ILE A 1 93 ? -3.139 8.716 -5.244 1.00 92.44 93 ILE A C 1
ATOM 677 O O . ILE A 1 93 ? -4.215 8.536 -4.669 1.00 92.44 93 ILE A O 1
ATOM 681 N N . ALA A 1 94 ? -2.805 8.045 -6.351 1.00 94.44 94 ALA A N 1
ATOM 682 C CA . ALA A 1 94 ? -3.702 7.074 -6.974 1.00 94.44 94 ALA A CA 1
ATOM 683 C C . ALA A 1 94 ? -4.032 5.906 -6.030 1.00 94.44 94 ALA A C 1
ATOM 685 O O . ALA A 1 94 ? -5.186 5.484 -5.951 1.00 94.44 94 ALA A O 1
ATOM 686 N N . TYR A 1 95 ? -3.048 5.413 -5.272 1.00 92.75 95 TYR A N 1
ATOM 687 C CA . TYR A 1 95 ? -3.238 4.298 -4.336 1.00 92.75 95 TYR A CA 1
ATOM 688 C C . TYR A 1 95 ? -4.236 4.659 -3.244 1.00 92.75 95 TYR A C 1
ATOM 690 O O . TYR A 1 95 ? -5.170 3.898 -2.983 1.00 92.75 95 TYR A O 1
ATOM 698 N N . GLY A 1 96 ? -4.038 5.828 -2.631 1.00 94.19 96 GLY A N 1
ATOM 699 C CA . GLY A 1 96 ? -4.875 6.328 -1.552 1.00 94.19 96 GLY A CA 1
ATOM 700 C C . GLY A 1 96 ? -6.325 6.505 -1.987 1.00 94.19 96 GLY A C 1
ATOM 701 O O . GLY A 1 96 ? -7.228 5.952 -1.357 1.00 94.19 96 GLY A O 1
ATOM 702 N N . LEU A 1 97 ? -6.533 7.188 -3.118 1.00 96.56 97 LEU A N 1
ATOM 703 C CA . LEU A 1 97 ? -7.867 7.457 -3.657 1.00 96.56 97 LEU A CA 1
ATOM 704 C C . LEU A 1 97 ? -8.609 6.174 -4.037 1.00 96.56 97 LEU A C 1
ATOM 706 O O . LEU A 1 97 ? -9.779 6.008 -3.687 1.00 96.56 97 LEU A O 1
ATOM 710 N N . VAL A 1 98 ? -7.937 5.247 -4.726 1.00 96.75 98 VAL A N 1
ATOM 711 C CA . VAL A 1 98 ? -8.554 3.982 -5.147 1.00 96.75 98 VAL A CA 1
ATOM 712 C C . VAL A 1 98 ? -8.915 3.125 -3.937 1.00 96.75 98 VAL A C 1
ATOM 714 O O . VAL A 1 98 ? -10.016 2.576 -3.883 1.00 96.75 98 VAL A O 1
ATOM 717 N N . LEU A 1 99 ? -8.032 3.030 -2.941 1.00 96.94 99 LEU A N 1
ATOM 718 C CA . LEU A 1 99 ? -8.311 2.250 -1.738 1.00 96.94 99 LEU A CA 1
ATOM 719 C C . LEU A 1 99 ? -9.427 2.860 -0.894 1.00 96.94 99 LEU A C 1
ATOM 721 O O . LEU A 1 99 ? -10.294 2.117 -0.442 1.00 96.94 99 LEU A O 1
ATOM 725 N N . ASP A 1 100 ? -9.475 4.180 -0.722 1.00 96.12 100 ASP A N 1
ATOM 726 C CA . ASP A 1 100 ? -10.600 4.818 -0.029 1.00 96.12 100 ASP A CA 1
ATOM 727 C C . ASP A 1 100 ? -11.917 4.659 -0.805 1.00 96.12 100 ASP A C 1
ATOM 729 O O . ASP A 1 100 ? -12.963 4.406 -0.198 1.00 96.12 100 ASP A O 1
ATOM 733 N N . GLY A 1 101 ? -11.868 4.692 -2.141 1.00 96.12 101 GLY A N 1
ATOM 734 C CA . GLY A 1 101 ? -12.989 4.305 -3.000 1.00 96.12 101 GLY A CA 1
ATOM 735 C C . GLY A 1 101 ? -13.455 2.869 -2.734 1.00 96.12 101 GLY A C 1
ATOM 736 O O . GLY A 1 101 ? -14.651 2.618 -2.585 1.00 96.12 101 GLY A O 1
ATOM 737 N N . MET A 1 102 ? -12.523 1.928 -2.565 1.00 96.62 102 MET A N 1
ATOM 738 C CA . MET A 1 102 ? -12.842 0.544 -2.195 1.00 96.62 102 MET A CA 1
ATOM 739 C C . MET A 1 102 ? -13.437 0.428 -0.788 1.00 96.62 102 MET A C 1
ATOM 741 O O . MET A 1 102 ? -14.368 -0.356 -0.596 1.00 96.62 102 MET A O 1
ATOM 745 N N . ILE A 1 103 ? -12.968 1.219 0.185 1.00 95.44 103 ILE A N 1
ATOM 746 C CA . ILE A 1 103 ? -13.578 1.280 1.525 1.00 95.44 103 ILE A CA 1
ATOM 747 C C . ILE A 1 103 ? -15.038 1.748 1.412 1.00 95.44 103 ILE A C 1
ATOM 749 O O . ILE A 1 103 ? -15.916 1.176 2.062 1.00 95.44 103 ILE A O 1
ATOM 753 N N . LEU A 1 104 ? -15.321 2.742 0.563 1.00 94.75 104 LEU A N 1
ATOM 754 C CA . LEU A 1 104 ? -16.682 3.231 0.319 1.00 94.75 104 LEU A CA 1
ATOM 755 C C . LEU A 1 104 ? -17.579 2.178 -0.344 1.00 94.75 104 LEU A C 1
ATOM 757 O O . LEU A 1 104 ? -18.712 1.987 0.101 1.00 94.75 104 LEU A O 1
ATOM 761 N N . VAL A 1 105 ? -17.080 1.481 -1.369 1.00 95.06 105 VAL A N 1
ATOM 762 C CA . VAL A 1 105 ? -17.847 0.478 -2.131 1.00 95.06 105 VAL A CA 1
ATOM 763 C C . VAL A 1 105 ? -18.087 -0.795 -1.316 1.00 95.06 105 VAL A C 1
ATOM 765 O O . VAL A 1 105 ? -19.205 -1.308 -1.272 1.00 95.06 105 VAL A O 1
ATOM 768 N N . LEU A 1 106 ? -17.056 -1.318 -0.645 1.00 95.06 106 LEU A N 1
ATOM 769 C CA . LEU A 1 106 ? -17.153 -2.567 0.118 1.00 95.06 106 LEU A CA 1
ATOM 770 C C . LEU A 1 106 ? -17.748 -2.366 1.517 1.00 95.06 106 LEU A C 1
ATOM 772 O O . LEU A 1 106 ? -18.267 -3.318 2.116 1.00 95.06 106 LEU A O 1
ATOM 776 N N . GLY A 1 107 ? -17.653 -1.156 2.071 1.00 92.75 107 GLY A N 1
ATOM 777 C CA . GLY A 1 107 ? -18.071 -0.843 3.433 1.00 92.75 107 GLY A CA 1
ATOM 778 C C . GLY A 1 107 ? -17.481 -1.818 4.447 1.00 92.75 107 GLY A C 1
ATOM 779 O O . GLY A 1 107 ? -16.288 -2.109 4.440 1.00 92.75 107 GLY A O 1
ATOM 780 N N . ARG A 1 108 ? -18.333 -2.406 5.296 1.00 90.69 108 ARG A N 1
ATOM 781 C CA . ARG A 1 108 ? -17.902 -3.387 6.312 1.00 90.69 108 ARG A CA 1
ATOM 782 C C . ARG A 1 108 ? -17.177 -4.603 5.732 1.00 90.69 108 ARG A C 1
ATOM 784 O O . ARG A 1 108 ? -16.359 -5.200 6.431 1.00 90.69 108 ARG A O 1
ATOM 791 N N . ARG A 1 109 ? -17.449 -4.970 4.472 1.00 94.88 109 ARG A N 1
ATOM 792 C CA . ARG A 1 109 ? -16.795 -6.116 3.825 1.00 94.88 109 ARG A CA 1
ATOM 793 C C . ARG A 1 109 ? -15.312 -5.858 3.571 1.00 94.88 109 ARG A C 1
ATOM 795 O O . ARG A 1 109 ? -14.569 -6.833 3.521 1.00 94.88 109 ARG A O 1
ATOM 802 N N . MET A 1 110 ? -14.872 -4.597 3.508 1.00 95.62 110 MET A N 1
ATOM 803 C CA . MET A 1 110 ? -13.466 -4.218 3.321 1.00 95.62 110 MET A CA 1
ATOM 804 C C . MET A 1 110 ? -12.526 -4.917 4.313 1.00 95.62 110 MET A C 1
ATOM 806 O O . MET A 1 110 ? -11.461 -5.390 3.938 1.00 95.62 110 MET A O 1
ATOM 810 N N . TRP A 1 111 ? -12.936 -5.045 5.578 1.00 95.38 111 TRP A N 1
ATOM 811 C CA . TRP A 1 111 ? -12.093 -5.606 6.646 1.00 95.38 111 TRP A CA 1
ATOM 812 C C . TRP A 1 111 ? -12.236 -7.119 6.828 1.00 95.38 111 TRP A C 1
ATOM 814 O O . TRP A 1 111 ? -11.794 -7.684 7.835 1.00 95.38 111 TRP A O 1
ATOM 824 N N . THR A 1 112 ? -12.867 -7.794 5.871 1.00 96.62 112 THR A N 1
ATOM 825 C CA . THR A 1 112 ? -12.872 -9.257 5.780 1.00 96.62 112 THR A CA 1
ATOM 826 C C . THR A 1 112 ? -11.693 -9.723 4.927 1.00 96.62 112 THR A C 1
ATOM 828 O O . THR A 1 112 ? -11.179 -8.965 4.109 1.00 96.62 112 THR A O 1
ATOM 831 N N . ARG A 1 113 ? -11.266 -10.982 5.085 1.00 96.81 113 ARG A N 1
ATOM 832 C CA . ARG A 1 113 ? -10.232 -11.577 4.220 1.00 96.81 113 ARG A CA 1
ATOM 833 C C . ARG A 1 113 ? -10.542 -11.432 2.718 1.00 96.81 113 ARG A C 1
ATOM 835 O O . ARG A 1 113 ? -9.664 -10.947 2.013 1.00 96.81 113 ARG A O 1
ATOM 842 N N . PRO A 1 114 ? -11.747 -11.777 2.216 1.00 97.25 114 PRO A N 1
ATOM 843 C CA . PRO A 1 114 ? -12.046 -11.616 0.792 1.00 97.25 114 PRO A CA 1
ATOM 844 C C . PRO A 1 114 ? -12.109 -10.147 0.360 1.00 97.25 114 PRO A C 1
ATOM 846 O O . PRO A 1 114 ? -11.621 -9.815 -0.715 1.00 97.25 114 PRO A O 1
ATOM 849 N N . GLY A 1 115 ? -12.655 -9.253 1.192 1.00 97.00 115 GLY A N 1
ATOM 850 C CA . GLY A 1 115 ? -12.726 -7.830 0.854 1.00 97.00 115 GLY A CA 1
ATOM 851 C C . GLY A 1 115 ? -11.353 -7.175 0.749 1.00 97.00 115 GLY A C 1
ATOM 852 O O . GLY A 1 115 ? -11.089 -6.474 -0.226 1.00 97.00 115 GLY A O 1
ATOM 853 N N . ILE A 1 116 ? -10.453 -7.452 1.698 1.00 96.94 116 ILE A N 1
ATOM 854 C CA . ILE A 1 116 ? -9.107 -6.878 1.656 1.00 96.94 116 ILE A CA 1
ATOM 855 C C . ILE A 1 116 ? -8.256 -7.504 0.550 1.00 96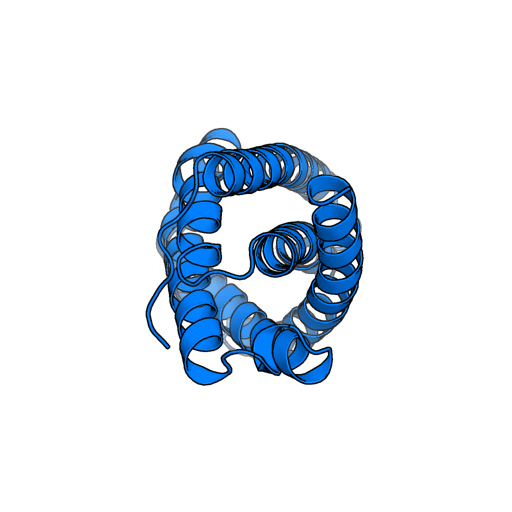.94 116 ILE A C 1
ATOM 857 O O . ILE A 1 116 ? -7.477 -6.799 -0.083 1.00 96.94 116 ILE A O 1
ATOM 861 N N . ALA A 1 117 ? -8.441 -8.800 0.267 1.00 97.25 117 ALA A N 1
ATOM 862 C CA . ALA A 1 117 ? -7.787 -9.452 -0.860 1.00 97.25 117 ALA A CA 1
ATOM 863 C C . ALA A 1 117 ? -8.216 -8.798 -2.183 1.00 97.25 117 ALA A C 1
ATOM 865 O O . ALA A 1 117 ? -7.358 -8.422 -2.976 1.00 97.25 117 ALA A O 1
ATOM 866 N N . LEU A 1 118 ? -9.515 -8.554 -2.385 1.00 97.50 118 LEU A N 1
ATOM 867 C CA . LEU A 1 118 ? -10.007 -7.836 -3.564 1.00 97.50 118 LEU A CA 1
ATOM 868 C C . LEU A 1 118 ? -9.429 -6.415 -3.660 1.00 97.50 118 LEU A C 1
ATOM 870 O O . LEU A 1 118 ? -8.955 -6.015 -4.722 1.00 97.50 118 LEU A O 1
ATOM 874 N N . ALA A 1 119 ? -9.414 -5.667 -2.553 1.00 97.00 119 ALA A N 1
ATOM 875 C CA . ALA A 1 119 ? -8.814 -4.334 -2.522 1.00 97.00 119 ALA A CA 1
ATOM 876 C C . ALA A 1 119 ? -7.313 -4.366 -2.863 1.00 97.00 119 ALA A C 1
ATOM 878 O O . ALA A 1 119 ? -6.821 -3.478 -3.556 1.00 97.00 119 ALA A O 1
ATOM 879 N N . SER A 1 120 ? -6.596 -5.408 -2.435 1.00 96.38 120 SER A N 1
ATOM 880 C CA . SER A 1 120 ? -5.172 -5.592 -2.730 1.00 96.38 120 SER A CA 1
ATOM 881 C C . SER A 1 120 ? -4.880 -5.945 -4.183 1.00 96.38 120 SER A C 1
ATOM 883 O O . SER A 1 120 ? -3.875 -5.485 -4.713 1.00 96.38 120 SER A O 1
ATOM 885 N N . VAL A 1 121 ? -5.771 -6.683 -4.854 1.00 96.62 121 VAL A N 1
ATOM 886 C CA . VAL A 1 121 ? -5.669 -6.947 -6.299 1.00 96.62 121 VAL A CA 1
ATOM 887 C C . VAL A 1 121 ? -5.738 -5.633 -7.069 1.00 96.62 121 VAL A C 1
ATOM 889 O O . VAL A 1 121 ? -4.886 -5.359 -7.911 1.00 96.62 121 VAL A O 1
ATOM 892 N N . ILE A 1 122 ? -6.721 -4.794 -6.737 1.00 96.38 122 ILE A N 1
ATOM 893 C CA . ILE A 1 122 ? -6.914 -3.494 -7.386 1.00 96.38 122 ILE A CA 1
ATOM 894 C C . ILE A 1 122 ? -5.734 -2.571 -7.084 1.00 96.38 122 ILE A C 1
ATOM 896 O O . ILE A 1 122 ? -5.168 -1.983 -8.001 1.00 96.38 122 ILE A O 1
ATOM 900 N N . TRP A 1 123 ? -5.315 -2.486 -5.820 1.00 95.38 123 TRP A N 1
ATOM 901 C CA . TRP A 1 123 ? -4.145 -1.703 -5.436 1.00 95.38 123 TRP A CA 1
ATOM 902 C C . TRP A 1 123 ? -2.872 -2.174 -6.150 1.00 95.38 123 TRP A C 1
ATOM 904 O O . TRP A 1 123 ? -2.155 -1.344 -6.695 1.00 95.38 123 TRP A O 1
ATOM 914 N N . GLY A 1 124 ? -2.619 -3.484 -6.224 1.00 92.31 124 GLY A N 1
ATOM 915 C CA . GLY A 1 124 ? -1.467 -4.045 -6.932 1.00 92.31 124 GLY A CA 1
ATOM 916 C C . GLY A 1 124 ? -1.495 -3.749 -8.435 1.00 92.31 124 GLY A C 1
ATOM 917 O O . GLY A 1 124 ? -0.463 -3.422 -9.020 1.00 92.31 124 GLY A O 1
ATOM 918 N N . ALA A 1 125 ? -2.670 -3.795 -9.066 1.00 93.06 125 ALA A N 1
ATOM 919 C CA . ALA A 1 125 ? -2.816 -3.429 -10.473 1.00 93.06 125 ALA A CA 1
ATOM 920 C C . ALA A 1 125 ? -2.544 -1.935 -10.711 1.00 93.06 125 ALA A C 1
ATOM 922 O O . ALA A 1 125 ? -1.762 -1.583 -11.594 1.00 93.06 125 ALA A O 1
ATOM 923 N N . VAL A 1 126 ? -3.132 -1.061 -9.888 1.00 94.38 126 VAL A N 1
ATOM 924 C CA . VAL A 1 126 ? -2.910 0.393 -9.959 1.00 94.38 126 VAL A CA 1
ATOM 925 C C . VAL A 1 126 ? -1.452 0.736 -9.665 1.00 94.38 126 VAL A C 1
ATOM 927 O O . VAL A 1 126 ? -0.883 1.585 -10.344 1.00 94.38 126 VAL A O 1
ATOM 930 N N . ALA A 1 127 ? -0.825 0.049 -8.709 1.00 89.81 127 ALA A N 1
ATOM 931 C CA . ALA A 1 127 ? 0.576 0.243 -8.369 1.00 89.81 127 ALA A CA 1
ATOM 932 C C . ALA A 1 127 ? 1.505 -0.003 -9.545 1.00 89.81 127 ALA A C 1
ATOM 934 O O . ALA A 1 127 ? 2.335 0.845 -9.880 1.00 89.81 127 ALA A O 1
ATOM 935 N N . LEU A 1 128 ? 1.309 -1.127 -10.226 1.00 89.62 128 LEU A N 1
ATOM 936 C CA . LEU A 1 128 ? 2.114 -1.436 -11.392 1.00 89.62 128 LEU A CA 1
ATOM 937 C C . LEU A 1 128 ? 1.796 -0.510 -12.572 1.00 89.62 128 LEU A C 1
ATOM 939 O O . LEU A 1 128 ? 2.712 -0.078 -13.266 1.00 89.62 128 LEU A O 1
ATOM 943 N N . TYR A 1 129 ? 0.521 -0.175 -12.783 1.00 91.50 129 TYR A N 1
ATOM 944 C CA . TYR A 1 129 ? 0.114 0.738 -13.850 1.00 91.50 129 TYR A CA 1
ATOM 945 C C . TYR A 1 129 ? 0.748 2.124 -13.682 1.00 91.50 129 TYR A C 1
ATOM 947 O O . TYR A 1 129 ? 1.357 2.637 -14.618 1.00 91.50 129 TYR A O 1
ATOM 955 N N . MET A 1 130 ? 0.659 2.711 -12.486 1.00 92.19 130 MET A N 1
ATOM 956 C CA . MET A 1 130 ? 1.233 4.030 -12.204 1.00 92.19 130 MET A CA 1
ATOM 957 C C . MET A 1 130 ? 2.758 4.015 -12.291 1.00 92.19 130 MET A C 1
ATOM 959 O O . MET A 1 130 ? 3.347 4.938 -12.849 1.00 92.19 130 MET A O 1
ATOM 963 N N . LEU A 1 131 ? 3.411 2.954 -11.810 1.00 87.31 131 LEU A N 1
ATOM 964 C CA . LEU A 1 131 ? 4.852 2.797 -11.990 1.00 87.31 131 LEU A CA 1
ATOM 965 C C . LEU A 1 131 ? 5.221 2.809 -13.481 1.00 87.31 131 LEU A C 1
ATOM 967 O O . LEU A 1 131 ? 6.030 3.625 -13.913 1.00 87.31 131 LEU A O 1
ATOM 971 N N . TYR A 1 132 ? 4.589 1.942 -14.267 1.00 86.56 132 TYR A N 1
ATOM 972 C CA . TYR A 1 132 ? 4.975 1.682 -15.649 1.00 86.56 132 TYR A CA 1
ATOM 973 C C . TYR A 1 132 ? 4.609 2.821 -16.613 1.00 86.56 132 TYR A C 1
ATOM 975 O O . TYR A 1 132 ? 5.420 3.229 -17.443 1.00 86.56 132 TYR A O 1
ATOM 983 N N . TYR A 1 133 ? 3.388 3.348 -16.508 1.00 89.44 133 TYR A N 1
ATOM 984 C CA . TYR A 1 133 ? 2.860 4.333 -17.456 1.00 89.44 133 TYR A CA 1
ATOM 985 C C . TYR A 1 133 ? 3.039 5.783 -17.010 1.00 89.44 133 TYR A C 1
ATOM 987 O O . TYR A 1 133 ? 2.875 6.677 -17.836 1.00 89.44 133 TYR A O 1
ATOM 995 N N . VAL A 1 134 ? 3.375 6.031 -15.741 1.00 90.50 134 VAL A N 1
ATOM 996 C CA . VAL A 1 134 ? 3.537 7.393 -15.212 1.00 90.50 134 VAL A CA 1
ATOM 997 C C . VAL A 1 134 ? 4.963 7.612 -14.727 1.00 90.50 134 VAL A C 1
ATOM 999 O O . VAL A 1 134 ? 5.692 8.399 -15.326 1.00 90.50 134 VAL A O 1
ATOM 1002 N N . VAL A 1 135 ? 5.399 6.899 -13.686 1.00 87.38 135 VAL A N 1
ATOM 1003 C CA . VAL A 1 135 ? 6.708 7.146 -13.054 1.00 87.38 135 VAL A CA 1
ATOM 1004 C C . VAL A 1 135 ? 7.860 6.878 -14.023 1.00 87.38 135 VAL A C 1
ATOM 1006 O O . VAL A 1 135 ? 8.679 7.767 -14.246 1.00 87.38 135 VAL A O 1
ATOM 1009 N N . MET A 1 136 ? 7.902 5.696 -14.643 1.00 85.88 136 MET A N 1
ATOM 1010 C CA . MET A 1 136 ? 8.980 5.317 -15.566 1.00 85.88 136 MET A CA 1
ATOM 1011 C C . MET A 1 136 ? 9.001 6.205 -16.813 1.00 85.88 136 MET A C 1
ATOM 1013 O O . MET A 1 136 ? 10.069 6.645 -17.232 1.00 85.88 136 MET A O 1
ATOM 1017 N N . ARG A 1 137 ? 7.824 6.571 -17.341 1.00 87.12 137 ARG A N 1
ATOM 1018 C CA . ARG A 1 137 ? 7.700 7.525 -18.455 1.00 87.12 137 ARG A CA 1
ATOM 1019 C C . ARG A 1 137 ? 8.285 8.894 -18.108 1.00 87.12 137 ARG A C 1
ATOM 1021 O O . ARG A 1 137 ? 9.052 9.431 -18.899 1.00 87.12 137 ARG A O 1
ATOM 1028 N N . PHE A 1 138 ? 7.995 9.433 -16.921 1.00 89.19 138 PHE A N 1
ATOM 1029 C CA . PHE A 1 138 ? 8.599 10.691 -16.463 1.00 89.19 138 PHE A CA 1
ATOM 1030 C C . PHE A 1 138 ? 10.109 10.588 -16.209 1.00 89.19 138 PHE A C 1
ATOM 1032 O O . PHE A 1 138 ? 10.805 11.598 -16.275 1.00 89.19 138 PHE A O 1
ATOM 1039 N N . GLN A 1 139 ? 10.625 9.385 -15.953 1.00 85.19 139 GLN A N 1
ATOM 1040 C CA . GLN A 1 139 ? 12.062 9.109 -15.850 1.00 85.19 139 GLN A CA 1
ATOM 1041 C C . GLN A 1 139 ? 12.733 8.868 -17.215 1.00 85.19 139 GLN A C 1
ATOM 1043 O O . GLN A 1 139 ? 13.936 8.624 -17.258 1.00 85.19 139 GLN A O 1
ATOM 1048 N N . GLY A 1 140 ? 11.984 8.915 -18.324 1.00 87.19 140 GLY A N 1
ATOM 1049 C CA . GLY A 1 140 ? 12.497 8.605 -19.662 1.00 87.19 140 GLY A CA 1
ATOM 1050 C C . GLY A 1 140 ? 12.784 7.116 -19.886 1.00 87.19 140 GLY A C 1
ATOM 1051 O O . GLY A 1 140 ? 13.501 6.765 -20.820 1.00 87.19 140 GLY A O 1
ATOM 1052 N N . ILE A 1 141 ? 12.249 6.237 -19.034 1.00 85.44 141 ILE A N 1
ATOM 1053 C CA . ILE A 1 141 ? 12.410 4.788 -19.140 1.00 85.44 141 ILE A CA 1
ATOM 1054 C C . ILE A 1 141 ? 11.194 4.216 -19.865 1.00 85.44 141 ILE A C 1
ATOM 1056 O O . ILE A 1 141 ? 10.065 4.282 -19.375 1.00 85.44 141 ILE A O 1
ATOM 1060 N N . GLU A 1 142 ? 11.436 3.599 -21.016 1.00 86.00 142 GLU A N 1
ATOM 1061 C CA . GLU A 1 142 ? 10.413 2.889 -21.775 1.00 86.00 142 GLU A CA 1
ATOM 1062 C C . GLU A 1 142 ? 10.705 1.395 -21.776 1.00 86.00 142 GLU A C 1
ATOM 1064 O O . GLU A 1 142 ? 11.775 0.944 -22.180 1.00 86.00 142 GLU A O 1
ATOM 1069 N N . LEU A 1 143 ? 9.730 0.618 -21.315 1.00 81.75 143 LEU A N 1
ATOM 1070 C CA . LEU A 1 143 ? 9.772 -0.831 -21.387 1.00 81.75 143 LEU A CA 1
ATOM 1071 C C . LEU A 1 143 ? 8.760 -1.330 -22.428 1.00 81.75 143 LEU A C 1
ATOM 1073 O O . LEU A 1 143 ? 7.773 -0.649 -22.714 1.00 81.75 143 LEU A O 1
ATOM 1077 N N . PRO A 1 144 ? 8.958 -2.533 -22.989 1.00 87.50 144 PRO A N 1
ATOM 1078 C CA . PRO A 1 144 ? 7.961 -3.166 -23.844 1.00 87.50 144 PRO A CA 1
ATOM 1079 C C . PRO A 1 144 ? 6.741 -3.637 -23.044 1.00 87.50 144 PRO A C 1
ATOM 1081 O O . PRO A 1 144 ? 6.900 -4.180 -21.947 1.00 87.50 144 PRO A O 1
ATOM 1084 N N . VAL A 1 145 ? 5.533 -3.514 -23.610 1.00 86.38 145 VAL A N 1
ATOM 1085 C CA . VAL A 1 145 ? 4.250 -3.845 -22.943 1.00 86.38 145 VAL A CA 1
ATOM 1086 C C . VAL A 1 145 ? 4.223 -5.244 -22.318 1.00 86.38 145 VAL A C 1
ATOM 1088 O O . VAL A 1 145 ? 3.610 -5.438 -21.270 1.00 86.38 145 VAL A O 1
ATOM 1091 N N . TRP A 1 146 ? 4.913 -6.224 -22.905 1.00 85.75 146 TRP A N 1
ATOM 1092 C CA . TRP A 1 146 ? 4.971 -7.575 -22.344 1.00 85.75 146 TRP A CA 1
ATOM 1093 C C . TRP A 1 146 ? 5.586 -7.607 -20.935 1.00 85.75 146 TRP A C 1
ATOM 1095 O O . TRP A 1 146 ? 5.187 -8.446 -20.132 1.00 85.75 146 TRP A O 1
ATOM 1105 N N . VAL A 1 147 ? 6.489 -6.674 -20.598 1.00 84.94 147 VAL A N 1
ATOM 1106 C CA . VAL A 1 147 ? 7.065 -6.563 -19.248 1.00 84.94 147 VAL A CA 1
ATOM 1107 C C . VAL A 1 147 ? 5.982 -6.193 -18.242 1.00 84.94 147 VAL A C 1
ATOM 1109 O O . VAL A 1 147 ? 5.908 -6.803 -17.178 1.00 84.94 147 VAL A O 1
ATOM 1112 N N . PHE A 1 148 ? 5.103 -5.248 -18.589 1.00 86.44 148 PHE A N 1
ATOM 1113 C CA . PHE A 1 148 ? 3.946 -4.904 -17.762 1.00 86.44 148 PHE A CA 1
ATOM 1114 C C . PHE A 1 148 ? 3.016 -6.112 -17.592 1.00 86.44 148 PHE A C 1
ATOM 1116 O O . PHE A 1 148 ? 2.668 -6.467 -16.465 1.00 86.44 148 PHE A O 1
ATOM 1123 N N . LEU A 1 149 ? 2.672 -6.788 -18.693 1.00 88.44 149 LEU A N 1
ATOM 1124 C CA . LEU A 1 149 ? 1.768 -7.943 -18.672 1.00 88.44 149 LEU A CA 1
ATOM 1125 C C . LEU A 1 149 ? 2.321 -9.116 -17.849 1.00 88.44 149 LEU A C 1
ATOM 1127 O O . LEU A 1 149 ? 1.559 -9.759 -17.133 1.00 88.44 149 LEU A O 1
ATOM 1131 N N . ALA A 1 150 ? 3.631 -9.368 -17.905 1.00 87.25 150 ALA A N 1
ATOM 1132 C CA . ALA A 1 150 ? 4.289 -10.398 -17.101 1.00 87.25 150 ALA A CA 1
ATOM 1133 C C . ALA A 1 150 ? 4.402 -10.002 -15.619 1.00 87.25 150 ALA A C 1
ATOM 1135 O O . ALA A 1 150 ? 4.253 -10.839 -14.730 1.00 87.25 150 ALA A O 1
ATOM 1136 N N . SER A 1 151 ? 4.630 -8.716 -15.348 1.00 86.12 151 SER A N 1
ATOM 1137 C CA . SER A 1 151 ? 4.792 -8.177 -13.994 1.00 86.12 151 SER A CA 1
ATOM 1138 C C . SER A 1 151 ? 3.475 -8.093 -13.225 1.00 86.12 151 SER A C 1
ATOM 1140 O O . SER A 1 151 ? 3.467 -8.223 -12.004 1.00 86.12 151 SER A O 1
ATOM 1142 N N . LEU A 1 152 ? 2.351 -7.889 -13.916 1.00 89.44 152 LEU A N 1
ATOM 1143 C CA . LEU A 1 152 ? 1.034 -7.703 -13.305 1.00 89.44 152 LEU A CA 1
ATOM 1144 C C . LEU A 1 152 ? 0.583 -8.872 -12.415 1.00 89.44 152 LEU A C 1
ATOM 1146 O O . LEU A 1 152 ? 0.285 -8.623 -11.242 1.00 89.44 152 LEU A O 1
ATOM 1150 N N . PRO A 1 153 ? 0.548 -10.133 -12.892 1.00 90.38 153 PRO A N 1
ATOM 1151 C CA . PRO A 1 153 ? 0.145 -11.255 -12.049 1.00 90.38 153 PRO A CA 1
ATOM 1152 C C . PRO A 1 153 ? 1.104 -11.462 -10.873 1.00 90.38 153 PRO A C 1
ATOM 1154 O O . PRO A 1 153 ? 0.653 -11.781 -9.774 1.00 90.38 153 PRO A O 1
ATOM 1157 N N . ILE A 1 154 ? 2.404 -11.219 -11.068 1.00 88.94 154 ILE A N 1
ATOM 1158 C CA . ILE A 1 154 ? 3.416 -11.323 -10.009 1.00 88.94 154 ILE A CA 1
ATOM 1159 C C . ILE A 1 154 ? 3.150 -10.266 -8.934 1.00 88.94 154 ILE A C 1
ATOM 1161 O O . ILE A 1 154 ? 3.074 -10.591 -7.750 1.00 88.94 154 ILE A O 1
ATOM 1165 N N . ASN A 1 155 ? 2.925 -9.012 -9.333 1.00 89.50 155 ASN A N 1
ATOM 1166 C CA . ASN A 1 155 ? 2.658 -7.925 -8.399 1.00 89.50 155 ASN A CA 1
ATOM 1167 C C . ASN A 1 155 ? 1.401 -8.188 -7.558 1.00 89.50 155 ASN A C 1
ATOM 1169 O O . ASN A 1 155 ? 1.402 -7.996 -6.342 1.00 89.50 155 ASN A O 1
ATOM 1173 N N . ILE A 1 156 ? 0.342 -8.692 -8.195 1.00 91.56 156 ILE A N 1
ATOM 1174 C CA . ILE A 1 156 ? -0.898 -9.081 -7.514 1.00 91.56 156 ILE A CA 1
ATOM 1175 C C . ILE A 1 156 ? -0.652 -10.251 -6.548 1.00 91.56 156 ILE A C 1
ATOM 1177 O O . ILE A 1 156 ? -1.149 -10.227 -5.418 1.00 91.56 156 ILE A O 1
ATOM 1181 N N . ALA A 1 157 ? 0.150 -11.241 -6.949 1.00 91.19 157 ALA A N 1
ATOM 1182 C CA . ALA A 1 157 ? 0.502 -12.379 -6.102 1.00 91.19 157 ALA A CA 1
ATOM 1183 C C . ALA A 1 157 ? 1.272 -11.968 -4.835 1.00 91.19 157 ALA A C 1
ATOM 1185 O O . ALA A 1 157 ? 1.128 -12.635 -3.814 1.00 91.19 157 ALA A O 1
ATOM 1186 N N . PHE A 1 158 ? 2.027 -10.861 -4.860 1.00 91.00 158 PHE A N 1
ATOM 1187 C CA . PHE A 1 158 ? 2.649 -10.274 -3.664 1.00 91.00 158 PHE A CA 1
ATOM 1188 C C . PHE A 1 158 ? 1.705 -9.353 -2.878 1.00 91.00 158 PHE A C 1
ATOM 1190 O O . PHE A 1 158 ? 1.759 -9.323 -1.645 1.00 91.00 158 PHE A O 1
ATOM 1197 N N . ALA A 1 159 ? 0.810 -8.631 -3.556 1.00 94.06 159 ALA A N 1
ATOM 1198 C CA . ALA A 1 159 ? -0.144 -7.730 -2.913 1.00 94.06 159 ALA A CA 1
ATOM 1199 C C . ALA A 1 159 ? -1.144 -8.465 -2.003 1.00 94.06 159 ALA A C 1
ATOM 1201 O O . ALA A 1 159 ? -1.450 -7.983 -0.910 1.00 94.06 159 ALA A O 1
ATOM 1202 N N . ILE A 1 160 ? -1.623 -9.646 -2.413 1.00 95.81 160 ILE A N 1
ATOM 1203 C CA . ILE A 1 160 ? -2.615 -10.410 -1.640 1.00 95.81 160 ILE A CA 1
ATOM 1204 C C . ILE A 1 160 ? -2.058 -10.857 -0.274 1.00 95.81 160 ILE A C 1
ATOM 1206 O O . ILE A 1 160 ? -2.669 -10.521 0.748 1.00 95.81 160 ILE A O 1
ATOM 1210 N N . PRO A 1 161 ? -0.910 -11.562 -0.183 1.00 95.31 161 PRO A N 1
ATOM 1211 C CA . PRO A 1 161 ? -0.295 -11.897 1.099 1.00 95.31 161 PRO A CA 1
ATOM 1212 C C . PRO A 1 161 ? 0.011 -10.666 1.951 1.00 95.31 161 PRO A C 1
ATOM 1214 O O . PRO A 1 161 ? -0.263 -10.689 3.151 1.00 95.31 161 PRO A O 1
ATOM 1217 N N . ALA A 1 162 ? 0.511 -9.581 1.342 1.00 93.69 162 ALA A N 1
ATOM 1218 C CA . ALA A 1 162 ? 0.783 -8.330 2.048 1.00 93.69 162 ALA A CA 1
ATOM 1219 C C . ALA A 1 162 ? -0.467 -7.792 2.750 1.00 93.69 162 ALA A C 1
ATOM 1221 O O . ALA A 1 162 ? -0.432 -7.468 3.938 1.00 93.69 162 ALA A O 1
ATOM 1222 N N . ALA A 1 163 ? -1.592 -7.755 2.037 1.00 97.06 163 ALA A N 1
ATOM 1223 C CA . ALA A 1 163 ? -2.854 -7.260 2.564 1.00 97.06 163 ALA A CA 1
ATOM 1224 C C . ALA A 1 163 ? -3.454 -8.174 3.633 1.00 97.06 163 ALA A C 1
ATOM 1226 O O . ALA A 1 163 ? -3.981 -7.694 4.636 1.00 97.06 163 ALA A O 1
ATOM 1227 N N . LEU A 1 164 ? -3.360 -9.494 3.455 1.00 97.88 164 LEU A N 1
ATOM 1228 C CA . LEU A 1 164 ? -3.846 -10.460 4.441 1.00 97.88 164 LEU A CA 1
ATOM 1229 C C . LEU A 1 164 ? -3.020 -10.424 5.730 1.00 97.88 164 LEU A C 1
ATOM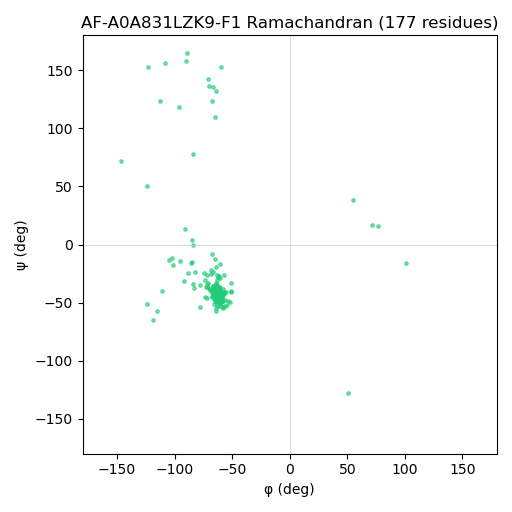 1231 O O . LEU A 1 164 ? -3.584 -10.479 6.828 1.00 97.88 164 LEU A O 1
ATOM 1235 N N . TYR A 1 165 ? -1.699 -10.302 5.605 1.00 96.81 165 TYR A N 1
ATOM 1236 C CA . TYR A 1 165 ? -0.813 -10.135 6.751 1.00 96.81 165 TYR A CA 1
ATOM 1237 C C . TYR A 1 165 ? -1.040 -8.779 7.428 1.00 96.81 165 TYR A C 1
ATOM 1239 O O . TYR A 1 165 ? -1.213 -8.723 8.647 1.00 96.81 165 TYR A O 1
ATOM 1247 N N . GLY A 1 166 ? -1.166 -7.709 6.638 1.00 95.94 166 GLY A N 1
ATOM 1248 C CA . GLY A 1 166 ? -1.511 -6.377 7.124 1.00 95.94 166 GLY A CA 1
ATOM 1249 C C . GLY A 1 166 ? -2.852 -6.349 7.861 1.00 95.94 166 GLY A C 1
ATOM 1250 O O . GLY A 1 166 ? -2.945 -5.796 8.951 1.00 95.94 166 GLY A O 1
ATOM 1251 N N . LEU A 1 167 ? -3.877 -7.049 7.365 1.00 97.25 167 LEU A N 1
ATOM 1252 C CA . LEU A 1 167 ? -5.155 -7.205 8.070 1.00 97.25 167 LEU A CA 1
ATOM 1253 C C . LEU A 1 167 ? -4.975 -7.843 9.451 1.00 97.25 167 LEU A C 1
ATOM 1255 O O . LEU A 1 167 ? -5.605 -7.417 10.420 1.00 97.25 167 LEU A O 1
ATOM 1259 N N . SER A 1 168 ? -4.143 -8.882 9.542 1.00 96.81 168 SER A N 1
ATOM 1260 C CA . SER A 1 168 ? -3.858 -9.561 10.808 1.00 96.81 168 SER A CA 1
ATOM 1261 C C . SER A 1 168 ? -3.141 -8.634 11.791 1.00 96.81 168 SER A C 1
ATOM 1263 O O . SER A 1 168 ? -3.565 -8.522 12.943 1.00 96.81 168 SER A O 1
ATOM 1265 N N . LEU A 1 169 ? -2.097 -7.933 11.339 1.00 95.44 169 LEU A N 1
ATOM 1266 C CA . LEU A 1 169 ? -1.365 -6.964 12.159 1.00 95.44 169 LEU A CA 1
ATOM 1267 C C . LEU A 1 169 ? -2.250 -5.796 12.597 1.00 95.44 169 LEU A C 1
ATOM 1269 O O . LEU A 1 169 ? -2.294 -5.479 13.783 1.00 95.44 169 LEU A O 1
ATOM 1273 N N . GLY A 1 170 ? -3.009 -5.205 11.676 1.00 94.00 170 GLY A N 1
ATOM 1274 C CA . GLY A 1 170 ? -3.881 -4.074 11.976 1.00 94.00 170 GLY A CA 1
ATOM 1275 C C . GLY A 1 170 ? -4.998 -4.420 12.958 1.00 94.00 170 GLY A C 1
ATOM 1276 O O . GLY A 1 170 ? -5.334 -3.615 13.820 1.00 94.00 170 GLY A O 1
ATOM 1277 N N . ARG A 1 171 ? -5.527 -5.652 12.919 1.00 94.75 171 ARG A N 1
ATOM 1278 C CA . ARG A 1 171 ? -6.472 -6.135 13.945 1.00 94.75 171 ARG A CA 1
ATOM 1279 C C . ARG A 1 171 ? -5.834 -6.200 15.331 1.00 94.75 171 ARG A C 1
ATOM 1281 O O . ARG A 1 171 ? -6.475 -5.796 16.293 1.00 94.75 171 ARG A O 1
ATOM 1288 N N . ARG A 1 172 ? -4.589 -6.676 15.432 1.00 94.56 172 ARG A N 1
ATOM 1289 C CA . ARG A 1 172 ? -3.852 -6.716 16.707 1.00 94.56 172 ARG A CA 1
ATOM 1290 C C . ARG A 1 172 ? -3.570 -5.308 17.230 1.00 94.56 172 ARG A C 1
ATOM 1292 O O . ARG A 1 172 ? -3.812 -5.047 18.402 1.00 94.56 172 ARG A O 1
ATOM 1299 N N . ALA A 1 173 ? -3.122 -4.406 16.356 1.00 91.31 173 ALA A N 1
ATOM 1300 C CA . ALA A 1 173 ? -2.886 -3.007 16.702 1.00 91.31 173 ALA A CA 1
ATOM 1301 C C . ALA A 1 173 ? -4.175 -2.317 17.176 1.00 91.31 173 ALA A C 1
ATOM 1303 O O . ALA A 1 173 ? -4.170 -1.640 18.196 1.00 91.31 173 ALA A O 1
ATOM 1304 N N . GLN A 1 174 ? -5.298 -2.554 16.493 1.00 92.50 174 GLN A N 1
ATOM 1305 C CA . GLN A 1 174 ? -6.597 -2.023 16.901 1.00 92.50 174 GLN A CA 1
ATOM 1306 C C . GLN A 1 174 ? -7.007 -2.511 18.294 1.00 92.50 174 GLN A C 1
ATOM 1308 O O . GLN A 1 174 ? -7.453 -1.709 19.107 1.00 92.50 174 GLN A O 1
ATOM 1313 N N . SER A 1 175 ? -6.847 -3.808 18.577 1.00 89.88 175 SER A N 1
ATOM 1314 C CA . SER A 1 175 ? -7.135 -4.362 19.903 1.00 89.88 175 SER A CA 1
ATOM 1315 C C . SER A 1 175 ? -6.261 -3.736 20.990 1.00 89.88 175 SER A C 1
ATOM 1317 O O . SER A 1 175 ? -6.775 -3.434 22.058 1.00 89.88 175 SER A O 1
ATOM 1319 N N . ALA A 1 176 ? -4.979 -3.489 20.709 1.00 87.81 176 ALA A N 1
ATOM 1320 C CA . ALA A 1 176 ? -4.060 -2.849 21.652 1.00 87.81 176 ALA A CA 1
ATOM 1321 C C . ALA A 1 176 ? -4.385 -1.369 21.928 1.00 87.81 176 ALA A C 1
ATOM 1323 O O . ALA A 1 176 ? -4.023 -0.862 22.978 1.00 87.81 176 ALA A O 1
ATOM 1324 N N . LEU A 1 177 ? -5.055 -0.678 21.000 1.00 83.69 177 LEU A N 1
ATOM 1325 C CA . LEU A 1 177 ? -5.486 0.718 21.169 1.00 83.69 177 LEU A CA 1
ATOM 1326 C C . LEU A 1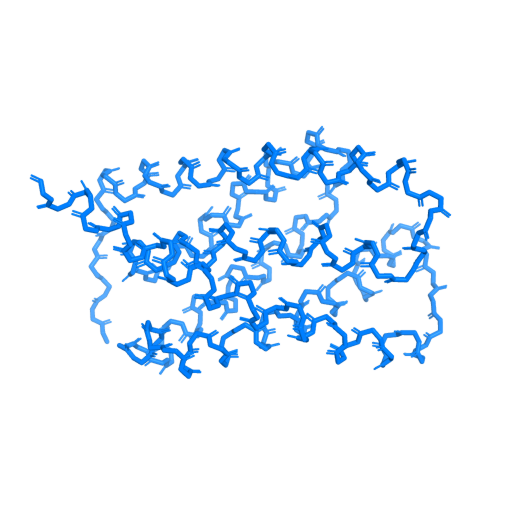 177 ? -6.830 0.859 21.906 1.00 83.69 177 LEU A C 1
ATOM 1328 O O . LEU A 1 177 ? -7.201 1.969 22.278 1.00 83.69 177 LEU A O 1
ATOM 1332 N N . MET A 1 178 ? -7.591 -0.233 22.032 1.00 78.50 178 MET A N 1
ATOM 1333 C CA . MET A 1 178 ? -8.910 -0.267 22.680 1.00 78.50 178 MET A CA 1
ATOM 1334 C C . MET A 1 178 ? -8.888 -0.903 24.078 1.00 78.50 178 MET A C 1
ATOM 1336 O O . MET A 1 178 ? -9.899 -0.817 24.776 1.00 78.50 178 MET A O 1
ATOM 1340 N N . GLY A 1 179 ? -7.797 -1.587 24.435 1.00 53.19 179 GLY A N 1
ATOM 1341 C CA . GLY A 1 179 ? -7.534 -2.101 25.783 1.00 53.19 179 GLY A CA 1
ATOM 1342 C C . GLY A 1 179 ? -6.864 -1.056 26.658 1.00 53.19 179 GLY A C 1
ATOM 1343 O O . GLY A 1 179 ? -7.021 -1.181 27.889 1.00 53.19 179 GLY A O 1
#

pLDDT: mean 85.93, std 12.34, range [46.38, 97.88]

Organism: NCBI:txid2201

Sequence (179 aa):
MRSTPFTTTDIIVISMFGSLGIVAGMLGNILHGASMIVPFIGPFVLHTLIPGIVLFSCIATVRKVGTATILCLITGLVAMPLAGAPLFIFSYIAYGLVLDGMILVLGRRMWTRPGIALASVIWGAVALYMLYYVVMRFQGIELPVWVFLASLPINIAFAIPAALYGLSLGRRAQSALMG

Foldseek 3Di:
DPFDDDDPVLVVLLVVLLVVLLVLLLVLLVVVVVPPPPPQQSCLCSVAQSNLLSQLLSCLQNVGQQSQQVSLCSCQVPRCVVSVRNQCNVLSNQLNVLLSVLCVVCPVNCLPLVSLLVNLLVSLLSNLCCVQVPRCVVVVHHDDVVSSVVNSVVSSVSSSVSNNNSSVNSVVNNVVVVD